Protein AF-A0A399ZX48-F1 (afdb_monomer_lite)

Secondary structure (DSSP, 8-state):
------TTSHHHHHHHHTTSS------------PPPPP------------PPP-------------SGGGTT-EEEETTEEEE--TTEEEEEEE---PPPTTSPPPPSSEEEEEETTEEEEEETTT--EEEEE--TT-S-TTHHHHHHHGGG--B-TTT----------S----SS---------------

Radius of gyration: 28.76 Å; chains: 1; bounding box: 89×73×58 Å

pLDDT: mean 70.66, std 22.42, range [30.12, 97.56]

Foldseek 3Di:
DDDDDDPPVVVVVVVVVVVPPPPDDDDDPDDDDDDDDPPCPDPDPPPDDDPPPPPPPPCPPPPPDFDLVCQQHWAAAQNFTAGHHNQKTQNDFAADDDDDPPDDDDADGWTWMDGVPKTWIAHRNQRETLEIDDDPPDPCRPVSSCVRCPVSHHYDPVRHPQDDPDDDDDDDDDDDDDPDPDRDDDDDDDD

Sequence (191 aa):
MKHLLDRRYFLKAIGLALLIVAIMTVPGAADTLIPPPPDTTPEVPDFAEIPPPDPEEMKVTFIETTGEATKGSKIVIADTWIQLPPDAYIAKDIMTVTCVIGNPCPETPLYVIARGESKIAVSSPSGIIYGEEVGLHDPDPFAFIKEALGEKAQYDTHYNQVRSADDSSVSPCASQFCASTKLYLPITRSE

Structure (mmCIF, N/CA/C/O backbone):
data_AF-A0A399ZX48-F1
#
_entry.id   AF-A0A399ZX48-F1
#
loop_
_atom_site.group_PDB
_atom_site.id
_atom_site.type_symbol
_atom_site.label_atom_id
_atom_site.label_alt_id
_atom_site.label_comp_id
_atom_site.label_asym_id
_atom_site.label_entity_id
_atom_site.label_seq_id
_atom_site.pdbx_PDB_ins_code
_atom_site.Cartn_x
_atom_site.Cartn_y
_atom_site.Cartn_z
_atom_site.occupancy
_atom_site.B_iso_or_equiv
_atom_site.auth_seq_id
_atom_site.auth_comp_id
_atom_site.auth_asym_id
_atom_site.auth_atom_id
_atom_site.pdbx_PDB_model_num
ATOM 1 N N . MET A 1 1 ? 60.998 -0.422 -21.049 1.00 45.94 1 MET A N 1
ATOM 2 C CA . MET A 1 1 ? 60.637 -1.845 -20.858 1.00 45.94 1 MET A CA 1
ATOM 3 C C . MET A 1 1 ? 59.394 -1.860 -19.967 1.00 45.94 1 MET A C 1
ATOM 5 O O . MET A 1 1 ? 59.541 -1.764 -18.766 1.00 45.94 1 MET A O 1
ATOM 9 N N . LYS A 1 2 ? 58.155 -1.654 -20.440 1.00 50.09 2 LYS A N 1
ATOM 10 C CA . LYS A 1 2 ? 57.370 -2.398 -21.449 1.00 50.09 2 LYS A CA 1
ATOM 11 C C . LYS A 1 2 ? 57.434 -3.909 -21.212 1.00 50.09 2 LYS A C 1
ATOM 13 O O . LYS A 1 2 ? 58.399 -4.501 -21.669 1.00 50.09 2 LYS A O 1
ATOM 18 N N . HIS A 1 3 ? 56.435 -4.454 -20.503 1.00 51.00 3 HIS A N 1
ATOM 19 C CA . HIS A 1 3 ? 55.814 -5.790 -20.668 1.00 51.00 3 HIS A CA 1
ATOM 20 C C . HIS A 1 3 ? 55.304 -6.408 -19.355 1.00 51.00 3 HIS A C 1
ATOM 22 O O . HIS A 1 3 ? 55.753 -7.473 -18.956 1.00 51.00 3 HIS A O 1
ATOM 28 N N . LEU A 1 4 ? 54.309 -5.791 -18.712 1.00 53.94 4 LEU A N 1
ATOM 29 C CA . LEU A 1 4 ? 53.463 -6.492 -17.731 1.00 53.94 4 LEU A CA 1
ATOM 30 C C . LEU A 1 4 ? 51.981 -6.122 -17.914 1.00 53.94 4 LEU A C 1
ATOM 32 O O . LEU A 1 4 ? 51.245 -5.945 -16.950 1.00 53.94 4 LEU A O 1
ATOM 36 N N . LEU A 1 5 ? 51.541 -6.008 -19.174 1.00 50.81 5 LEU A N 1
ATOM 37 C CA . LEU A 1 5 ? 50.119 -5.976 -19.509 1.00 50.81 5 LEU A CA 1
ATOM 38 C C . LEU A 1 5 ? 49.597 -7.421 -19.601 1.00 50.81 5 LEU A C 1
ATOM 40 O O . LEU A 1 5 ? 49.803 -8.133 -20.578 1.00 50.81 5 LEU A O 1
ATOM 44 N N . ASP A 1 6 ? 48.954 -7.827 -18.516 1.00 53.41 6 ASP A N 1
ATOM 45 C CA . ASP A 1 6 ? 47.558 -8.253 -18.548 1.00 53.41 6 ASP A CA 1
ATOM 46 C C . ASP A 1 6 ? 47.181 -9.583 -19.222 1.00 53.41 6 ASP A C 1
ATOM 48 O O . ASP A 1 6 ? 46.398 -9.687 -20.166 1.00 53.41 6 ASP A O 1
ATOM 52 N N . ARG A 1 7 ? 47.666 -10.663 -18.610 1.00 50.19 7 ARG A N 1
ATOM 53 C CA . ARG A 1 7 ? 47.254 -12.046 -18.889 1.00 50.19 7 ARG A CA 1
ATOM 54 C C . ARG A 1 7 ? 45.791 -12.344 -18.496 1.00 50.19 7 ARG A C 1
ATOM 56 O O . ARG A 1 7 ? 45.299 -13.428 -18.795 1.00 50.19 7 ARG A O 1
ATOM 63 N N . ARG A 1 8 ? 45.087 -11.413 -17.832 1.00 53.50 8 ARG A N 1
ATOM 64 C CA . ARG A 1 8 ? 43.691 -11.594 -17.387 1.00 53.50 8 ARG A CA 1
ATOM 65 C C . ARG A 1 8 ? 42.652 -11.190 -18.438 1.00 53.50 8 ARG A C 1
ATOM 67 O O . ARG A 1 8 ? 41.530 -11.685 -18.369 1.00 53.50 8 ARG A O 1
ATOM 74 N N . TYR A 1 9 ? 43.017 -10.393 -19.445 1.00 52.09 9 TYR A N 1
ATOM 75 C CA . TYR A 1 9 ? 42.093 -10.050 -20.539 1.00 52.09 9 TYR A CA 1
ATOM 76 C C . TYR A 1 9 ? 41.957 -11.149 -21.598 1.00 52.09 9 TYR A C 1
ATOM 78 O O . TYR A 1 9 ? 40.935 -11.216 -22.277 1.00 52.09 9 TYR A O 1
ATOM 86 N N . PHE A 1 10 ? 42.929 -12.058 -21.712 1.00 51.19 10 PHE A N 1
ATOM 87 C CA . PHE A 1 10 ? 42.920 -13.059 -22.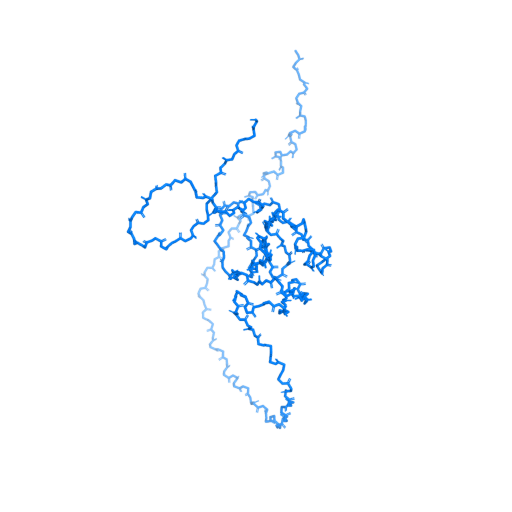783 1.00 51.19 10 PHE A CA 1
ATOM 88 C C . PHE A 1 10 ? 41.871 -14.169 -22.582 1.00 51.19 10 PHE A C 1
ATOM 90 O O . PHE A 1 10 ? 41.348 -14.700 -23.557 1.00 51.19 10 PHE A O 1
ATOM 97 N N . LEU A 1 11 ? 41.492 -14.486 -21.336 1.00 51.78 11 LEU A N 1
ATOM 98 C CA . LEU A 1 11 ? 40.466 -15.506 -21.069 1.00 51.78 11 LEU A CA 1
ATOM 99 C C . LEU A 1 11 ? 39.025 -15.006 -21.261 1.00 51.78 11 LEU A C 1
ATOM 101 O O . LEU A 1 11 ? 38.148 -15.815 -21.552 1.00 51.78 11 LEU A O 1
ATOM 105 N N . LYS A 1 12 ? 38.762 -13.695 -21.166 1.00 47.12 12 LYS A N 1
ATOM 106 C CA . LYS A 1 12 ? 37.411 -13.153 -21.412 1.00 47.12 12 LYS A CA 1
ATOM 107 C C . LYS A 1 12 ? 37.058 -13.069 -22.902 1.00 47.12 12 LYS A C 1
ATOM 109 O O . LYS A 1 12 ? 35.884 -13.148 -23.241 1.00 47.12 12 LYS A O 1
ATOM 114 N N . ALA A 1 13 ? 38.050 -12.977 -23.789 1.00 50.81 13 ALA A N 1
ATOM 115 C CA . ALA A 1 13 ? 37.814 -12.919 -25.233 1.00 50.81 13 ALA A CA 1
ATOM 116 C C . ALA A 1 13 ? 37.402 -14.277 -25.841 1.00 50.81 13 ALA A C 1
ATOM 118 O O . ALA A 1 13 ? 36.668 -14.310 -26.824 1.00 50.81 13 ALA A O 1
ATOM 119 N N . ILE A 1 14 ? 37.817 -15.401 -25.244 1.00 51.97 14 ILE A N 1
ATOM 120 C CA . ILE A 1 14 ? 37.520 -16.746 -25.775 1.00 51.97 14 ILE A CA 1
ATOM 121 C C . ILE A 1 14 ? 36.104 -17.209 -25.385 1.00 51.97 14 ILE A C 1
ATOM 123 O O . ILE A 1 14 ? 35.452 -17.904 -26.159 1.00 51.97 14 ILE A O 1
ATOM 127 N N . GLY A 1 15 ? 35.580 -16.761 -24.237 1.00 46.34 15 GLY A N 1
ATOM 128 C CA . GLY A 1 15 ? 34.212 -17.086 -23.809 1.00 46.34 15 GLY A CA 1
ATOM 129 C C . GLY A 1 15 ? 33.112 -16.437 -24.660 1.00 46.34 15 GLY A C 1
ATOM 130 O O . GLY A 1 15 ? 32.017 -16.981 -24.750 1.00 46.34 15 GLY A O 1
ATOM 131 N N . LEU A 1 16 ? 33.401 -15.309 -25.323 1.00 47.81 16 LEU A N 1
ATOM 132 C CA . LEU A 1 16 ? 32.421 -14.591 -26.149 1.00 47.81 16 LEU A CA 1
ATOM 133 C C . LEU A 1 16 ? 32.297 -15.163 -27.575 1.00 47.81 16 LEU A C 1
AT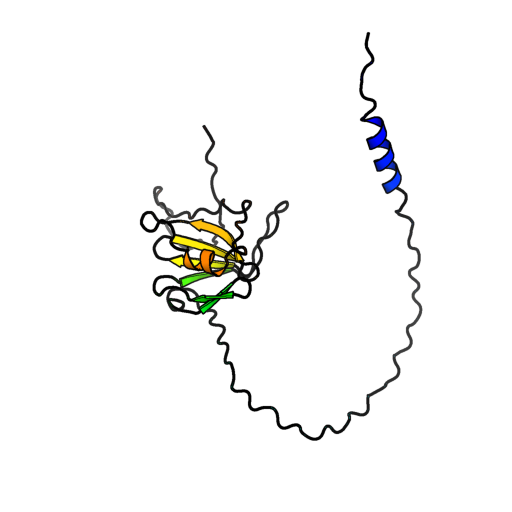OM 135 O O . LEU A 1 16 ? 31.267 -14.993 -28.220 1.00 47.81 16 LEU A O 1
ATOM 139 N N . ALA A 1 17 ? 33.318 -15.869 -28.072 1.00 49.69 17 ALA A N 1
ATOM 140 C CA . ALA A 1 17 ? 33.324 -16.401 -29.437 1.00 49.69 17 ALA A CA 1
ATOM 141 C C . ALA A 1 17 ? 32.498 -17.695 -29.604 1.00 49.69 17 ALA A C 1
ATOM 143 O O . ALA A 1 17 ? 32.107 -18.026 -30.721 1.00 49.69 17 ALA A O 1
ATOM 144 N N . LEU A 1 18 ? 32.189 -18.413 -28.517 1.00 49.06 18 LEU A N 1
ATOM 145 C CA . LEU A 1 18 ? 31.417 -19.665 -28.571 1.00 49.06 18 LEU A CA 1
ATOM 146 C C . LEU A 1 18 ? 29.892 -19.482 -28.490 1.00 49.06 18 LEU A C 1
ATOM 148 O O . LEU A 1 18 ? 29.166 -20.437 -28.748 1.00 49.06 18 LEU A O 1
ATOM 152 N N . LEU A 1 19 ? 29.383 -18.276 -28.213 1.00 45.38 19 LEU A N 1
ATOM 153 C CA . LEU A 1 19 ? 27.933 -18.023 -28.199 1.00 45.38 19 LEU A CA 1
ATOM 154 C C . LEU A 1 19 ? 27.353 -17.698 -29.594 1.00 45.38 19 LEU A C 1
ATOM 156 O O . LEU A 1 19 ? 26.143 -17.581 -29.744 1.00 45.38 19 LEU A O 1
ATOM 160 N N . ILE A 1 20 ? 28.193 -17.549 -30.626 1.00 49.03 20 ILE A N 1
ATOM 161 C CA . ILE A 1 20 ? 27.757 -17.087 -31.960 1.00 49.03 20 ILE A CA 1
ATOM 162 C C . ILE A 1 20 ? 27.362 -18.256 -32.896 1.00 49.03 20 ILE A C 1
ATOM 164 O O . ILE A 1 20 ? 26.723 -18.037 -33.919 1.00 49.03 20 ILE A O 1
ATOM 168 N N . VAL A 1 21 ? 27.646 -19.519 -32.546 1.00 48.69 21 VAL A N 1
ATOM 169 C CA . VAL A 1 21 ? 27.479 -20.677 -33.464 1.00 48.69 21 VAL A CA 1
ATOM 170 C C . VAL A 1 21 ? 26.217 -21.522 -33.188 1.00 48.69 21 VAL A C 1
ATOM 172 O O . VAL A 1 21 ? 26.058 -22.606 -33.737 1.00 48.69 21 VAL A O 1
ATOM 175 N N . ALA A 1 22 ? 25.268 -21.034 -32.384 1.00 48.09 22 ALA A N 1
ATOM 176 C CA . ALA A 1 22 ? 24.005 -21.741 -32.114 1.00 48.09 22 ALA A CA 1
ATOM 177 C C . ALA A 1 22 ? 22.775 -21.124 -32.815 1.00 48.09 22 ALA A C 1
ATOM 179 O O . ALA A 1 22 ? 21.645 -21.401 -32.429 1.00 48.09 22 ALA A O 1
ATOM 180 N N . ILE A 1 23 ? 22.972 -20.317 -33.865 1.00 52.22 23 ILE A N 1
ATOM 181 C CA . ILE A 1 23 ? 21.897 -19.893 -34.781 1.00 52.22 23 ILE A CA 1
ATOM 182 C C . ILE A 1 23 ? 21.889 -20.854 -35.979 1.00 52.22 23 ILE A C 1
ATOM 184 O O . ILE A 1 23 ? 22.168 -20.480 -37.115 1.00 52.22 23 ILE A O 1
ATOM 188 N N . MET A 1 24 ? 21.635 -22.136 -35.715 1.00 46.81 24 MET A N 1
ATOM 189 C CA . MET A 1 24 ? 21.363 -23.120 -36.763 1.00 46.81 24 MET A CA 1
ATOM 190 C C . MET A 1 24 ? 19.850 -23.217 -36.953 1.00 46.81 24 MET A C 1
ATOM 192 O O . MET A 1 24 ? 19.148 -23.868 -36.188 1.00 46.81 24 MET A O 1
ATOM 196 N N . THR A 1 25 ? 19.375 -22.504 -37.974 1.00 56.19 25 THR A N 1
ATOM 197 C CA . THR A 1 25 ? 18.429 -23.007 -38.983 1.00 56.19 25 THR A CA 1
ATOM 198 C C . THR A 1 25 ? 17.404 -24.043 -38.513 1.00 56.19 25 THR A C 1
ATOM 200 O O . THR A 1 25 ? 17.697 -25.238 -38.484 1.00 56.19 25 THR A O 1
ATOM 203 N N . VAL A 1 26 ? 16.163 -23.601 -38.290 1.00 53.00 26 VAL A N 1
ATOM 204 C CA . VAL A 1 26 ? 14.993 -24.490 -38.326 1.00 53.00 26 VAL A CA 1
ATOM 205 C C . VAL A 1 26 ? 14.343 -24.356 -39.708 1.00 53.00 26 VAL A C 1
ATOM 207 O O . VAL A 1 26 ? 13.765 -23.309 -40.002 1.00 53.00 26 VAL A O 1
ATOM 210 N N . PRO A 1 27 ? 14.466 -25.363 -40.589 1.00 53.25 27 PRO A N 1
ATOM 211 C CA . PRO A 1 27 ? 13.704 -25.434 -41.822 1.00 53.25 27 PRO A CA 1
ATOM 212 C C . PRO A 1 27 ? 12.352 -26.103 -41.558 1.00 53.25 27 PRO A C 1
ATOM 214 O O . PRO A 1 27 ? 12.250 -27.018 -40.744 1.00 53.25 27 PRO A O 1
ATOM 217 N N . GLY A 1 28 ? 11.344 -25.716 -42.336 1.00 49.94 28 GLY A N 1
ATOM 218 C CA . GLY A 1 28 ? 10.208 -26.595 -42.608 1.00 49.94 28 GLY A CA 1
ATOM 219 C C . GLY A 1 28 ? 8.856 -26.042 -42.193 1.00 49.94 28 GLY A C 1
ATOM 220 O O . GLY A 1 28 ? 8.251 -26.513 -41.238 1.00 49.94 28 GLY A O 1
ATOM 221 N N . ALA A 1 29 ? 8.336 -25.117 -42.998 1.00 53.41 29 ALA A N 1
ATOM 222 C CA . ALA A 1 29 ? 6.903 -25.071 -43.237 1.00 53.41 29 ALA A CA 1
ATOM 223 C C . ALA A 1 29 ? 6.537 -26.326 -44.048 1.00 53.41 29 ALA A C 1
ATOM 225 O O . ALA A 1 29 ? 6.793 -26.392 -45.250 1.00 53.41 29 ALA A O 1
ATOM 226 N N . ALA A 1 30 ? 6.012 -27.342 -43.369 1.00 56.09 30 ALA A N 1
ATOM 227 C CA . ALA A 1 30 ? 5.290 -28.434 -44.001 1.00 56.09 30 ALA A CA 1
ATOM 228 C C . ALA A 1 30 ? 3.802 -28.225 -43.712 1.00 56.09 30 ALA A C 1
ATOM 230 O O . ALA A 1 30 ? 3.301 -28.589 -42.650 1.00 56.09 30 ALA A O 1
ATOM 231 N N . ASP A 1 31 ? 3.110 -27.609 -44.668 1.00 55.09 31 ASP A N 1
ATOM 232 C CA . ASP A 1 31 ? 1.664 -27.740 -44.794 1.00 55.09 31 ASP A CA 1
ATOM 233 C C . ASP A 1 31 ? 1.357 -29.202 -45.114 1.00 55.09 31 ASP A C 1
ATOM 235 O O . ASP A 1 31 ? 1.620 -29.678 -46.222 1.00 55.09 31 ASP A O 1
ATOM 239 N N . THR A 1 32 ? 0.828 -29.954 -44.149 1.00 56.38 32 THR A N 1
ATOM 240 C CA . THR A 1 32 ? 0.197 -31.248 -44.436 1.00 56.38 32 THR A CA 1
ATOM 241 C C . THR A 1 32 ? -0.894 -31.574 -43.412 1.00 56.38 32 THR A C 1
ATOM 243 O O . THR A 1 32 ? -0.646 -32.148 -42.359 1.00 56.38 32 THR A O 1
ATOM 246 N N . LEU A 1 33 ? -2.114 -31.162 -43.767 1.00 55.44 33 LEU A N 1
ATOM 247 C CA . LEU A 1 33 ? -3.410 -31.818 -43.542 1.00 55.44 33 LEU A CA 1
ATOM 248 C C . LEU A 1 33 ? -3.593 -32.576 -42.213 1.00 55.44 33 LEU A C 1
ATOM 250 O O . LEU A 1 33 ? -3.477 -33.800 -42.153 1.00 55.44 33 LEU A O 1
ATOM 254 N N . ILE A 1 34 ? -3.994 -31.842 -41.172 1.00 65.62 34 ILE A N 1
ATOM 255 C CA . ILE A 1 34 ? -4.561 -32.423 -39.949 1.00 65.62 34 ILE A CA 1
ATOM 256 C C . ILE A 1 34 ? -5.947 -33.003 -40.306 1.00 65.62 34 ILE A C 1
ATOM 258 O O . ILE A 1 34 ? -6.798 -32.250 -40.788 1.00 65.62 34 ILE A O 1
ATOM 262 N N . PRO A 1 35 ? -6.204 -34.312 -40.115 1.00 74.56 35 PRO A N 1
ATOM 263 C CA . PRO A 1 35 ? -7.544 -34.866 -40.276 1.00 74.56 35 PRO A CA 1
ATOM 264 C C . PRO A 1 35 ? -8.494 -34.243 -39.239 1.00 74.56 35 PRO A C 1
ATOM 266 O O . PRO A 1 35 ? -8.061 -33.966 -38.117 1.00 74.56 35 PRO A O 1
ATOM 269 N N . PRO A 1 36 ? -9.778 -34.018 -39.572 1.00 77.00 36 PRO A N 1
ATOM 270 C CA . PRO A 1 36 ? -10.739 -33.528 -38.593 1.00 77.00 36 PRO A CA 1
ATOM 271 C C . PRO A 1 36 ? -10.795 -34.504 -37.407 1.00 77.00 36 PRO A C 1
ATOM 273 O O . PRO A 1 36 ? -10.761 -35.722 -37.624 1.00 77.00 36 PRO A O 1
ATOM 276 N N . PRO A 1 37 ? -10.839 -34.002 -36.161 1.00 77.94 37 PRO A N 1
ATOM 277 C CA . PRO A 1 37 ? -10.922 -34.867 -34.997 1.00 77.94 37 PRO A CA 1
ATOM 278 C C . PRO A 1 37 ? -12.187 -35.737 -35.092 1.00 77.94 37 PRO A C 1
ATOM 280 O O . PRO A 1 37 ? -13.219 -35.256 -35.568 1.00 77.94 37 PRO A O 1
ATOM 283 N N . PRO A 1 38 ? -12.127 -37.012 -34.670 1.00 75.00 38 PRO A N 1
ATOM 284 C CA . PRO A 1 38 ? -13.320 -37.835 -34.563 1.00 75.00 38 PRO A CA 1
ATOM 285 C C . PRO A 1 38 ? -14.307 -37.163 -33.607 1.00 75.00 38 PRO A C 1
ATOM 287 O O . PRO A 1 38 ? -13.919 -36.677 -32.543 1.00 75.00 38 PRO A O 1
ATOM 290 N N . ASP A 1 39 ? -15.578 -37.137 -34.002 1.00 67.81 39 ASP A N 1
ATOM 291 C CA . ASP A 1 39 ? -16.687 -36.657 -33.183 1.00 67.81 39 ASP A CA 1
ATOM 292 C C . ASP A 1 39 ? -16.945 -37.653 -32.043 1.00 67.81 39 ASP A C 1
ATOM 294 O O . ASP A 1 39 ? -17.842 -38.493 -32.074 1.00 67.81 39 ASP A O 1
ATOM 298 N N . THR A 1 40 ? -16.071 -37.618 -31.044 1.00 61.91 40 THR A N 1
ATOM 299 C CA . THR A 1 40 ? -16.325 -38.174 -29.720 1.00 61.91 40 THR A CA 1
ATOM 300 C C . THR A 1 40 ? -17.110 -37.136 -28.943 1.00 61.91 40 THR A C 1
ATOM 302 O O . THR A 1 40 ? -16.554 -36.442 -28.097 1.00 61.91 40 THR A O 1
ATOM 305 N N . THR A 1 41 ? -18.403 -37.020 -29.243 1.00 69.56 41 THR A N 1
ATOM 306 C CA . THR A 1 41 ? -19.364 -36.483 -28.282 1.00 69.56 41 THR A CA 1
ATOM 307 C C . THR A 1 41 ? -19.332 -37.427 -27.072 1.00 69.56 41 THR A C 1
ATOM 309 O O . THR A 1 41 ? -19.738 -38.584 -27.208 1.00 69.56 41 THR A O 1
ATOM 312 N N . PRO A 1 42 ? -18.781 -37.018 -25.914 1.00 68.12 42 PRO A N 1
ATOM 313 C CA . PRO A 1 42 ? -18.769 -37.861 -24.731 1.00 68.12 42 PRO A CA 1
ATOM 314 C C . PRO A 1 42 ? -20.217 -38.057 -24.298 1.00 68.12 42 PRO A C 1
ATOM 316 O O . PRO A 1 42 ? -20.950 -37.084 -24.119 1.00 68.12 42 PRO A O 1
ATOM 319 N N . GLU A 1 43 ? -20.632 -39.310 -24.159 1.00 65.94 43 GLU A N 1
ATOM 320 C CA . GLU A 1 43 ? -21.903 -39.665 -23.542 1.00 65.94 43 GLU A CA 1
ATOM 321 C C . GLU A 1 43 ? -21.903 -39.059 -22.130 1.00 65.94 43 GLU A C 1
ATOM 323 O O . GLU A 1 43 ? -21.099 -39.447 -21.282 1.00 65.94 43 GLU A O 1
ATOM 328 N N . VAL A 1 44 ? -22.710 -38.013 -21.925 1.00 71.69 44 VAL A N 1
ATOM 329 C CA . VAL A 1 44 ? -22.782 -37.268 -20.664 1.00 71.69 44 VAL A CA 1
ATOM 330 C C . VAL A 1 44 ? -23.315 -38.232 -19.603 1.00 71.69 44 VAL A C 1
ATOM 332 O O . VAL A 1 44 ? -24.457 -38.676 -19.735 1.00 71.69 44 VAL A O 1
ATOM 335 N N . PRO A 1 45 ? -22.529 -38.590 -18.570 1.00 69.56 45 PRO A N 1
ATOM 336 C CA . PRO A 1 45 ? -23.043 -39.373 -17.461 1.00 69.56 45 PRO A CA 1
ATOM 337 C C . PRO A 1 45 ? -24.195 -38.597 -16.826 1.00 69.56 45 PRO A C 1
ATOM 339 O O . PRO A 1 45 ? -24.048 -37.411 -16.529 1.00 69.56 45 PRO A O 1
ATOM 342 N N . ASP A 1 46 ? -25.332 -39.261 -16.637 1.00 67.38 46 ASP A N 1
ATOM 343 C CA . ASP A 1 46 ? -26.471 -38.726 -15.895 1.00 67.38 46 ASP A CA 1
ATOM 344 C C . ASP A 1 46 ? -26.060 -38.598 -14.420 1.00 67.38 46 ASP A C 1
ATOM 346 O O . ASP A 1 46 ? -26.136 -39.541 -13.626 1.00 67.38 46 ASP A O 1
ATOM 350 N N . PHE A 1 47 ? -25.468 -37.448 -14.090 1.00 62.06 47 PHE A N 1
ATOM 351 C CA . PHE A 1 47 ? -25.099 -37.094 -12.732 1.00 62.06 47 PHE A CA 1
ATOM 352 C C . PHE A 1 47 ? -26.385 -36.849 -11.959 1.00 62.06 47 PHE A C 1
ATOM 354 O O . PHE A 1 47 ? -26.995 -35.786 -12.061 1.00 62.06 47 PHE A O 1
ATOM 361 N N . ALA A 1 48 ? -26.758 -37.842 -11.153 1.00 65.06 48 ALA A N 1
ATOM 362 C CA . ALA A 1 48 ? -27.703 -37.654 -10.071 1.00 65.06 48 ALA A CA 1
ATOM 363 C C . ALA A 1 48 ? -27.347 -36.371 -9.305 1.00 65.06 48 ALA A C 1
ATOM 365 O O . ALA A 1 48 ? -26.209 -36.165 -8.875 1.00 65.06 48 ALA A O 1
ATOM 366 N N . GLU A 1 49 ? -28.358 -35.519 -9.205 1.00 61.12 49 GLU A N 1
ATOM 367 C CA . GLU A 1 49 ? -28.364 -34.178 -8.643 1.00 61.12 49 GLU A CA 1
ATOM 368 C C . GLU A 1 49 ? -27.714 -34.173 -7.253 1.00 61.12 49 GLU A C 1
ATOM 370 O O . GLU A 1 49 ? -28.298 -34.616 -6.262 1.00 61.12 49 GLU A O 1
ATOM 375 N N . ILE A 1 50 ? -26.472 -33.693 -7.174 1.00 69.81 50 ILE A N 1
ATOM 376 C CA . ILE A 1 50 ? -25.880 -33.312 -5.894 1.00 69.81 50 ILE A CA 1
ATOM 377 C C . ILE A 1 50 ? -26.575 -31.999 -5.519 1.00 69.81 50 ILE A C 1
ATOM 379 O O . ILE A 1 50 ? -26.380 -31.018 -6.243 1.00 69.81 50 ILE A O 1
ATOM 383 N N . PRO A 1 51 ? -27.388 -31.940 -4.444 1.00 71.69 51 PRO A N 1
ATOM 384 C CA . PRO A 1 51 ? -27.941 -30.672 -3.998 1.00 71.69 51 PRO A CA 1
ATOM 385 C C . PRO A 1 51 ? -26.754 -29.759 -3.674 1.00 71.69 51 PRO A C 1
ATOM 387 O O . PRO A 1 51 ? -25.887 -30.156 -2.885 1.00 71.69 51 PRO A O 1
ATOM 390 N N . PRO A 1 52 ? -26.647 -28.591 -4.329 1.00 72.94 52 PRO A N 1
ATOM 391 C CA . PRO A 1 52 ? -25.512 -27.717 -4.121 1.00 72.94 52 PRO A CA 1
ATOM 392 C C . PRO A 1 52 ? -25.453 -27.349 -2.634 1.00 72.94 52 PRO A C 1
ATOM 394 O O . PRO A 1 52 ? -26.502 -27.108 -2.029 1.00 72.94 52 PRO A O 1
ATOM 397 N N . PRO A 1 53 ? -24.255 -27.352 -2.022 1.00 65.06 53 PRO A N 1
ATOM 398 C CA . PRO A 1 53 ? -24.099 -26.874 -0.656 1.00 65.06 53 PRO A CA 1
ATOM 399 C C . PRO A 1 53 ? -24.692 -25.468 -0.583 1.00 65.06 53 PRO A C 1
ATOM 401 O O . PRO A 1 53 ? -24.353 -24.649 -1.433 1.00 65.06 53 PRO A O 1
ATOM 404 N N . ASP A 1 54 ? -25.583 -25.221 0.382 1.00 63.53 54 ASP A N 1
ATOM 405 C CA . ASP A 1 54 ? -26.150 -23.896 0.635 1.00 63.53 54 ASP A CA 1
ATOM 406 C C . ASP A 1 54 ? -24.970 -22.981 0.980 1.00 63.53 54 ASP A C 1
ATOM 408 O O . ASP A 1 54 ? -24.355 -23.150 2.043 1.00 63.53 54 ASP A O 1
ATOM 412 N N . PRO A 1 55 ? -24.526 -22.122 0.047 1.00 58.28 55 PRO A N 1
ATOM 413 C CA . PRO A 1 55 ? -23.400 -21.275 0.322 1.00 58.28 55 PRO A CA 1
ATOM 414 C C . PRO A 1 55 ? -23.957 -20.235 1.277 1.00 58.28 55 PRO A C 1
ATOM 416 O O . PRO A 1 55 ? -24.703 -19.347 0.864 1.00 58.28 55 PRO A O 1
ATOM 419 N N . GLU A 1 56 ? -23.598 -20.323 2.557 1.00 56.47 56 GLU A N 1
ATOM 420 C CA . GLU A 1 56 ? -23.488 -19.111 3.355 1.00 56.47 56 GLU A CA 1
ATOM 421 C C . GLU A 1 56 ? -22.578 -18.187 2.547 1.00 56.47 56 GLU A C 1
ATOM 423 O O . GLU A 1 56 ? -21.358 -18.353 2.509 1.00 56.47 56 GLU A O 1
ATOM 428 N N . GLU A 1 57 ? -23.225 -17.321 1.765 1.00 47.28 57 GLU A N 1
ATOM 429 C CA . GLU A 1 57 ? -22.640 -16.395 0.820 1.00 47.28 57 GLU A CA 1
ATOM 430 C C . GLU A 1 57 ? -21.609 -15.609 1.620 1.00 47.28 57 GLU A C 1
ATOM 432 O O . GLU A 1 57 ? -21.943 -14.674 2.354 1.00 47.28 57 GLU A O 1
ATOM 437 N N . MET A 1 58 ? -20.333 -15.985 1.512 1.00 45.25 58 MET A N 1
ATOM 438 C CA . MET A 1 58 ? -19.264 -15.094 1.914 1.00 45.25 58 MET A CA 1
ATOM 439 C C . MET A 1 58 ? -19.289 -13.991 0.870 1.00 45.25 58 MET A C 1
ATOM 441 O O . MET A 1 58 ? 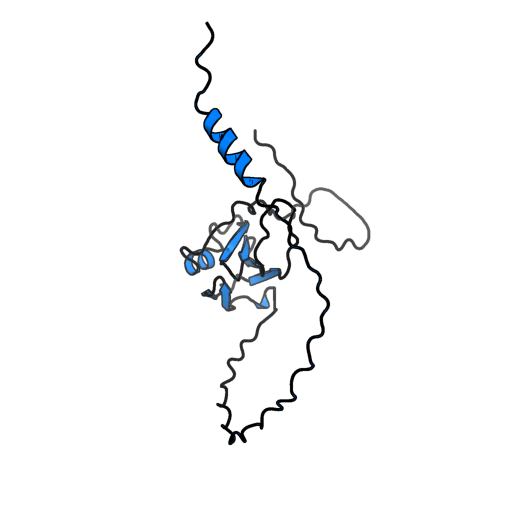-18.608 -14.039 -0.152 1.00 45.25 58 MET A O 1
ATOM 445 N N . LYS A 1 59 ? -20.182 -13.029 1.093 1.00 34.16 59 LYS A N 1
ATOM 446 C CA . LYS A 1 59 ? -20.373 -11.867 0.253 1.00 34.16 59 LYS A CA 1
ATOM 447 C C . LYS A 1 59 ? -19.164 -10.979 0.484 1.00 34.16 59 LYS A C 1
ATOM 449 O O . LYS A 1 59 ? -19.198 -10.024 1.261 1.00 34.16 59 LYS A O 1
ATOM 454 N N . VAL A 1 60 ? -18.056 -11.352 -0.152 1.00 41.84 60 VAL A N 1
ATOM 455 C CA . VAL A 1 60 ? -16.863 -10.526 -0.261 1.00 41.84 60 VAL A CA 1
ATOM 456 C C . VAL A 1 60 ? -17.287 -9.357 -1.129 1.00 41.84 60 VAL A C 1
ATOM 458 O O . VAL A 1 60 ? -17.276 -9.403 -2.356 1.00 41.84 60 VAL A O 1
ATOM 461 N N . THR A 1 61 ? -17.809 -8.332 -0.467 1.00 39.38 61 THR A N 1
ATOM 462 C CA . THR A 1 61 ? -18.177 -7.091 -1.124 1.00 39.38 61 THR A CA 1
ATOM 463 C C . THR A 1 61 ? -16.848 -6.438 -1.462 1.00 39.38 61 THR A C 1
ATOM 465 O O . THR A 1 61 ? -16.190 -5.882 -0.585 1.00 39.38 61 THR A O 1
ATOM 468 N N . PHE A 1 62 ? -16.406 -6.590 -2.710 1.00 46.22 62 PHE A N 1
ATOM 469 C CA . PHE A 1 62 ? -15.294 -5.823 -3.251 1.00 46.22 62 PHE A CA 1
ATOM 470 C C . PHE A 1 62 ? -15.782 -4.386 -3.356 1.00 46.22 62 PHE A C 1
ATOM 472 O O . PHE A 1 62 ? -16.411 -3.967 -4.323 1.00 46.22 62 PHE A O 1
ATOM 479 N N . ILE A 1 63 ? -15.604 -3.665 -2.260 1.00 51.75 63 ILE A N 1
ATOM 480 C CA . ILE A 1 63 ? -15.886 -2.250 -2.177 1.00 51.75 63 ILE A CA 1
ATOM 481 C C . ILE A 1 63 ? -14.793 -1.583 -3.028 1.00 51.75 63 ILE A C 1
ATOM 483 O O . ILE A 1 63 ? -13.736 -1.245 -2.511 1.00 51.75 63 ILE A O 1
ATOM 487 N N . GLU A 1 64 ? -15.046 -1.363 -4.327 1.00 63.09 64 GLU A N 1
ATOM 488 C CA . GLU A 1 64 ? -14.292 -0.423 -5.195 1.00 63.09 64 GLU A CA 1
ATOM 489 C C . GLU A 1 64 ? -14.494 1.037 -4.739 1.00 63.09 64 GLU A C 1
ATOM 491 O O . GLU A 1 64 ? -14.523 1.989 -5.515 1.00 63.09 64 GLU A O 1
ATOM 496 N N . THR A 1 65 ? -14.749 1.248 -3.454 1.00 74.75 65 THR A N 1
ATOM 497 C CA . THR A 1 65 ? -14.956 2.584 -2.926 1.00 74.75 65 THR A CA 1
ATOM 498 C C . THR A 1 65 ? -13.590 3.080 -2.515 1.00 74.75 65 THR A C 1
ATOM 500 O O . THR A 1 65 ? -12.936 2.473 -1.684 1.00 74.75 65 THR A O 1
ATOM 503 N N . THR A 1 66 ? -13.136 4.163 -3.127 1.00 89.38 66 THR A N 1
ATOM 504 C CA . THR A 1 66 ? -12.028 4.974 -2.624 1.00 89.38 66 THR A CA 1
ATOM 505 C C . THR A 1 66 ? -12.586 6.115 -1.769 1.00 89.38 66 THR A C 1
ATOM 507 O O . THR A 1 66 ? -13.787 6.386 -1.760 1.00 89.38 66 THR A O 1
ATOM 510 N N . GLY A 1 67 ? -11.715 6.849 -1.090 1.00 91.94 67 GLY A N 1
ATOM 511 C CA . GLY A 1 67 ? -12.078 7.997 -0.269 1.00 91.94 67 GLY A CA 1
ATOM 512 C C . GLY A 1 67 ? -12.535 7.607 1.133 1.00 91.94 67 GLY A C 1
ATOM 513 O O . GLY A 1 67 ? -12.341 6.479 1.589 1.00 91.94 67 GLY A O 1
ATOM 514 N N . GLU A 1 68 ? -13.145 8.563 1.834 1.00 93.38 68 GLU A N 1
ATOM 515 C CA . GLU A 1 68 ? -13.425 8.451 3.272 1.00 93.38 68 GLU A CA 1
ATOM 516 C C . GLU A 1 68 ? -14.342 7.288 3.663 1.00 93.38 68 GLU A C 1
ATOM 518 O O . GLU A 1 68 ? -14.296 6.836 4.803 1.00 93.38 68 GLU A O 1
ATOM 523 N N . ALA A 1 69 ? -15.141 6.766 2.732 1.00 93.62 69 ALA A N 1
ATOM 524 C CA . ALA A 1 69 ? -15.990 5.60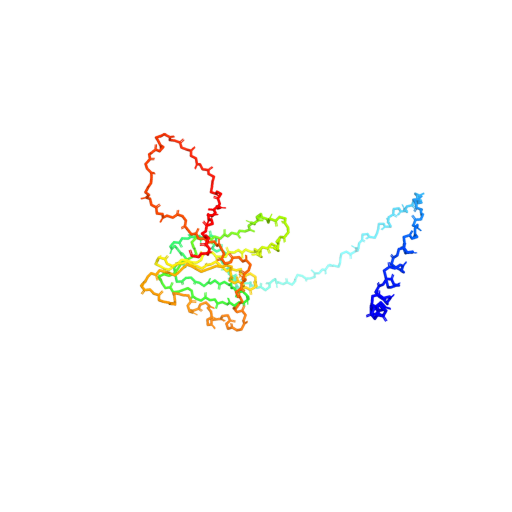1 2.972 1.00 93.62 69 ALA A CA 1
ATOM 525 C C . ALA A 1 69 ? -15.193 4.324 3.311 1.00 93.62 69 ALA A C 1
ATOM 527 O O . ALA A 1 69 ? -15.762 3.372 3.837 1.00 93.62 69 ALA A O 1
ATOM 528 N N . THR A 1 70 ? -13.883 4.305 3.042 1.00 94.81 70 THR A N 1
ATOM 529 C CA . THR A 1 70 ? -12.982 3.198 3.411 1.00 94.81 70 THR A CA 1
ATOM 530 C C . THR A 1 70 ? -12.357 3.337 4.796 1.00 94.81 70 THR A C 1
ATOM 532 O O . THR A 1 70 ? -11.616 2.445 5.216 1.00 94.81 70 THR A O 1
ATOM 535 N N . LYS A 1 71 ? -12.640 4.415 5.536 1.00 96.06 71 LYS A N 1
ATOM 536 C CA . LYS A 1 71 ? -12.168 4.568 6.919 1.00 96.06 71 LYS A CA 1
ATOM 537 C C . LYS A 1 71 ? -12.619 3.388 7.773 1.00 96.06 71 LYS A C 1
ATOM 539 O O . LYS A 1 71 ? -13.788 3.010 7.743 1.00 96.06 71 LYS A O 1
ATOM 544 N N . GLY A 1 72 ? -11.700 2.790 8.531 1.00 95.25 72 GLY A N 1
ATOM 545 C CA . GLY A 1 72 ? -12.036 1.629 9.360 1.00 95.25 72 GLY A CA 1
ATOM 546 C C . GLY A 1 72 ? -12.371 0.352 8.576 1.00 95.25 72 GLY A C 1
ATOM 547 O O . GLY A 1 72 ? -12.901 -0.591 9.163 1.00 95.25 72 GLY A O 1
ATOM 548 N N . SER A 1 73 ? -12.097 0.284 7.271 1.00 95.38 73 SER A N 1
ATOM 549 C CA . SER A 1 73 ? -12.310 -0.933 6.476 1.00 95.38 73 SER A CA 1
ATOM 550 C C . SER A 1 73 ? -11.138 -1.916 6.593 1.00 95.38 73 SER A C 1
ATOM 552 O O . SER A 1 73 ? -10.044 -1.558 7.034 1.00 95.38 73 SER A O 1
ATOM 554 N N . LYS A 1 74 ? -11.368 -3.175 6.207 1.00 95.75 74 LYS A N 1
ATOM 555 C CA . LYS A 1 74 ? -10.313 -4.185 6.067 1.00 95.75 74 LYS A CA 1
ATOM 556 C C . LYS A 1 74 ? -9.879 -4.272 4.613 1.00 95.75 74 LYS A C 1
ATOM 558 O O . LYS A 1 74 ? -10.726 -4.426 3.737 1.00 95.75 74 LYS A O 1
ATOM 563 N N . ILE A 1 75 ? -8.575 -4.226 4.385 1.00 94.69 75 ILE A N 1
ATOM 564 C CA . ILE A 1 75 ? -7.957 -4.313 3.059 1.00 94.69 75 ILE A CA 1
ATOM 565 C C . ILE A 1 75 ? -6.993 -5.500 3.010 1.00 94.69 75 ILE A C 1
ATOM 567 O O . ILE A 1 75 ? -6.553 -5.975 4.058 1.00 94.69 75 ILE A O 1
ATOM 571 N N . VAL A 1 76 ? -6.661 -5.977 1.810 1.00 95.31 76 VAL A N 1
ATOM 572 C CA . VAL A 1 76 ? -5.697 -7.071 1.614 1.00 95.31 76 VAL A CA 1
ATOM 573 C C . VAL A 1 76 ? -4.434 -6.537 0.948 1.00 95.31 76 VAL A C 1
ATOM 575 O O . VAL A 1 76 ? -4.493 -5.971 -0.143 1.00 95.31 76 VAL A O 1
ATOM 578 N N . ILE A 1 77 ? -3.290 -6.727 1.605 1.00 95.75 77 ILE A N 1
ATOM 579 C CA . ILE A 1 77 ? -1.961 -6.389 1.083 1.00 95.75 77 ILE A CA 1
ATOM 580 C C . ILE A 1 77 ? -1.032 -7.577 1.352 1.00 95.75 77 ILE A C 1
ATOM 582 O O . ILE A 1 77 ? -0.947 -8.032 2.489 1.00 95.75 77 ILE A O 1
ATOM 586 N N . ALA A 1 78 ? -0.344 -8.091 0.331 1.00 96.06 78 ALA A N 1
ATOM 587 C CA . ALA A 1 78 ? 0.549 -9.252 0.416 1.00 96.06 78 ALA A CA 1
ATOM 588 C C . ALA A 1 78 ? -0.096 -10.467 1.113 1.00 96.06 78 ALA A C 1
ATOM 590 O O . ALA A 1 78 ? 0.465 -11.034 2.067 1.00 96.06 78 ALA A O 1
ATOM 591 N N . ASP A 1 79 ? -1.321 -10.799 0.687 1.00 94.19 79 ASP A N 1
ATOM 592 C CA . ASP A 1 79 ? -2.194 -11.831 1.269 1.00 94.19 79 ASP A CA 1
ATOM 593 C C . ASP A 1 79 ? -2.508 -11.638 2.763 1.00 94.19 79 ASP A C 1
ATOM 595 O O . ASP A 1 79 ? -2.880 -12.576 3.469 1.00 94.19 79 ASP A O 1
ATOM 599 N N . THR A 1 80 ? -2.348 -10.417 3.274 1.00 95.12 80 THR A N 1
ATOM 600 C CA . THR A 1 80 ? -2.517 -10.090 4.691 1.00 95.12 80 THR A CA 1
ATOM 601 C C . THR A 1 80 ? -3.680 -9.124 4.858 1.00 95.12 80 THR A C 1
ATOM 603 O O . THR A 1 80 ? -3.729 -8.070 4.224 1.00 95.12 80 THR A O 1
ATOM 606 N N . TRP A 1 81 ? -4.632 -9.488 5.719 1.00 95.81 81 TRP A N 1
ATOM 607 C CA . TRP A 1 81 ? -5.746 -8.619 6.086 1.00 95.81 81 TRP A CA 1
ATOM 608 C C . TRP A 1 81 ? -5.264 -7.529 7.037 1.00 95.81 81 TRP A C 1
ATOM 610 O O . TRP A 1 81 ? -4.860 -7.814 8.163 1.00 95.81 81 TRP A O 1
ATOM 620 N N . ILE A 1 82 ? -5.355 -6.279 6.597 1.00 96.00 82 ILE A N 1
ATOM 621 C CA . ILE A 1 82 ? -4.963 -5.104 7.368 1.00 96.00 82 ILE A CA 1
ATOM 622 C C . ILE A 1 82 ? -6.213 -4.288 7.667 1.00 96.00 82 ILE A C 1
ATOM 624 O O . ILE A 1 82 ? -6.974 -3.917 6.774 1.00 96.00 82 ILE A O 1
ATOM 628 N N . GLN A 1 83 ? -6.436 -4.025 8.949 1.00 97.12 83 GLN A N 1
ATOM 629 C CA . GLN A 1 83 ? -7.509 -3.161 9.414 1.00 97.12 83 GLN A CA 1
ATOM 630 C C . GLN A 1 83 ? -7.039 -1.708 9.323 1.00 97.12 83 GLN A C 1
ATOM 632 O O . GLN A 1 83 ? -6.123 -1.317 10.045 1.00 97.12 83 GLN A O 1
ATOM 637 N N . LEU A 1 84 ? -7.667 -0.904 8.461 1.00 96.94 84 LEU A N 1
ATOM 638 C CA . LEU A 1 84 ? -7.391 0.527 8.425 1.00 96.94 84 LEU A CA 1
ATOM 639 C C . LEU A 1 84 ? -7.841 1.170 9.745 1.00 96.94 84 LEU A C 1
ATOM 641 O O . LEU A 1 84 ? -8.937 0.859 10.231 1.00 96.94 84 LEU A O 1
ATOM 645 N N . PRO A 1 85 ? -7.032 2.073 10.320 1.00 97.31 85 PRO A N 1
ATOM 646 C CA . PRO A 1 85 ? -7.470 2.981 11.368 1.00 97.31 85 PRO A CA 1
ATOM 647 C C . PRO A 1 85 ? -8.695 3.816 10.946 1.00 97.31 85 PRO A C 1
ATOM 649 O O . PRO A 1 85 ? -8.945 4.006 9.752 1.00 97.31 85 PRO A O 1
ATOM 652 N N . PRO A 1 86 ? -9.468 4.362 11.902 1.00 97.44 86 PRO A N 1
ATOM 653 C CA . PRO A 1 86 ? -10.646 5.181 11.600 1.00 97.44 86 PRO A CA 1
ATOM 654 C C . PRO A 1 86 ? -10.312 6.520 10.918 1.00 97.44 86 PRO A C 1
ATOM 656 O O . PRO A 1 86 ? -11.200 7.167 10.370 1.00 97.44 86 PRO A O 1
ATOM 659 N N . ASP A 1 87 ? -9.053 6.952 10.952 1.00 96.81 87 ASP A N 1
ATOM 660 C CA . ASP A 1 87 ? -8.543 8.178 10.332 1.00 96.81 87 ASP A CA 1
ATOM 661 C C . ASP A 1 87 ? -7.762 7.927 9.026 1.00 96.81 87 ASP A C 1
ATOM 663 O O . ASP A 1 87 ? -7.356 8.887 8.367 1.00 96.81 87 ASP A O 1
ATOM 667 N N . ALA A 1 88 ? -7.584 6.665 8.622 1.00 97.56 88 ALA A N 1
ATOM 668 C CA . ALA A 1 88 ? -6.907 6.275 7.388 1.00 97.56 88 ALA A CA 1
ATOM 669 C C . ALA A 1 88 ? -7.906 5.787 6.332 1.00 97.56 88 ALA A C 1
ATOM 671 O O . ALA A 1 88 ? -8.899 5.147 6.665 1.00 97.56 88 ALA A O 1
ATOM 672 N N . TYR A 1 89 ? -7.644 6.055 5.055 1.00 97.12 89 TYR A N 1
ATOM 673 C CA . TYR A 1 89 ? -8.523 5.649 3.955 1.00 97.12 89 TYR A CA 1
ATOM 674 C C . TYR A 1 89 ? -7.745 5.405 2.656 1.00 97.12 89 TYR A C 1
ATOM 676 O O . TYR A 1 89 ? -6.663 5.958 2.458 1.00 97.12 89 TYR A O 1
ATOM 684 N N . ILE A 1 90 ? -8.293 4.598 1.744 1.00 96.56 90 ILE A N 1
ATOM 685 C CA . ILE A 1 90 ? -7.734 4.409 0.398 1.00 96.56 90 ILE A CA 1
ATOM 686 C C . ILE A 1 90 ? -8.049 5.662 -0.422 1.00 96.56 90 ILE A C 1
ATOM 688 O O . ILE A 1 90 ? -9.171 5.845 -0.886 1.00 96.56 90 ILE A O 1
ATOM 692 N N . ALA A 1 91 ? -7.076 6.545 -0.613 1.00 94.56 91 ALA A N 1
ATOM 693 C CA . ALA A 1 91 ? -7.234 7.756 -1.410 1.00 94.56 91 ALA A CA 1
ATOM 694 C C . ALA A 1 91 ? -7.322 7.462 -2.912 1.00 94.56 91 ALA A C 1
ATOM 696 O O . ALA A 1 91 ? -8.065 8.142 -3.620 1.00 94.56 91 ALA A O 1
ATOM 697 N N . LYS A 1 92 ? -6.564 6.472 -3.402 1.00 91.38 92 LYS A N 1
ATOM 698 C CA . LYS A 1 92 ? -6.608 6.012 -4.798 1.00 91.38 92 LYS A CA 1
ATOM 699 C C . LYS A 1 92 ? -6.340 4.517 -4.888 1.00 91.38 92 LYS A C 1
ATOM 701 O O . LYS A 1 92 ? -5.524 3.993 -4.134 1.00 91.38 92 LYS A O 1
ATOM 706 N N . ASP A 1 93 ? -6.970 3.895 -5.872 1.00 90.62 93 ASP A N 1
ATOM 707 C CA . ASP A 1 93 ? -6.703 2.528 -6.300 1.00 90.62 93 ASP A CA 1
ATOM 708 C C . ASP A 1 93 ? -6.231 2.560 -7.761 1.00 90.62 93 ASP A C 1
ATOM 710 O O . ASP A 1 93 ? -6.953 3.016 -8.653 1.00 90.62 93 ASP A O 1
ATOM 714 N N . ILE A 1 94 ? -4.968 2.203 -7.996 1.00 87.50 94 ILE A N 1
ATOM 715 C CA . ILE A 1 94 ? -4.321 2.305 -9.307 1.00 87.50 94 ILE A CA 1
ATOM 716 C C . ILE A 1 94 ? -4.187 0.901 -9.892 1.00 87.50 94 ILE A C 1
ATOM 718 O O . ILE A 1 94 ? -3.249 0.167 -9.588 1.00 87.50 94 ILE A O 1
ATOM 722 N N . MET A 1 95 ? -5.109 0.562 -10.791 1.00 86.50 95 MET A N 1
ATOM 723 C CA . MET A 1 95 ? -5.162 -0.747 -11.456 1.00 86.50 95 MET A CA 1
ATOM 724 C C . MET A 1 95 ? -4.140 -0.899 -12.587 1.00 86.50 95 MET A C 1
ATOM 726 O O . MET A 1 95 ? -3.704 -2.004 -12.905 1.00 86.50 95 MET A O 1
ATOM 730 N N . THR A 1 96 ? -3.762 0.213 -13.218 1.00 77.69 96 THR A N 1
ATOM 731 C CA . THR A 1 96 ? -2.902 0.222 -14.405 1.00 77.69 96 THR A CA 1
ATOM 732 C C . THR A 1 96 ? -1.837 1.295 -14.293 1.00 77.69 96 THR A C 1
ATOM 734 O O . THR A 1 96 ? -2.140 2.447 -13.976 1.00 77.69 96 THR A O 1
ATOM 737 N N . VAL A 1 97 ? -0.603 0.933 -14.629 1.00 79.81 97 VAL A N 1
ATOM 738 C CA . VAL A 1 97 ? 0.555 1.829 -14.645 1.00 79.81 97 VAL A CA 1
ATOM 739 C C . VAL A 1 97 ? 1.211 1.793 -16.018 1.00 79.81 97 VAL A C 1
ATOM 741 O O . VAL A 1 97 ? 1.255 0.756 -16.677 1.00 79.81 97 VAL A O 1
ATOM 744 N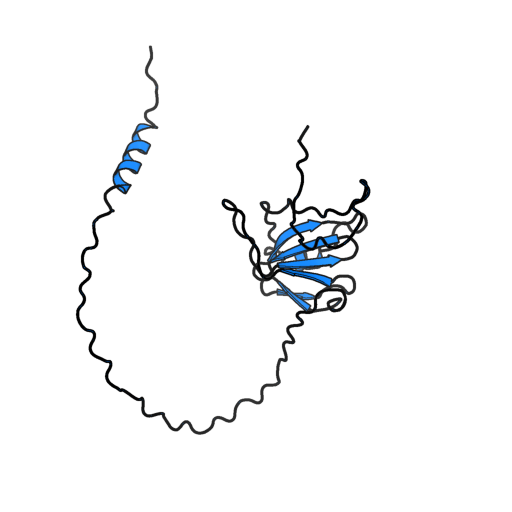 N . THR A 1 98 ? 1.739 2.934 -16.450 1.00 80.12 98 THR A N 1
ATOM 745 C CA . THR A 1 98 ? 2.561 3.015 -17.660 1.00 80.12 98 THR A CA 1
ATOM 746 C C . THR A 1 98 ? 4.020 3.073 -17.247 1.00 80.12 98 THR A C 1
ATOM 748 O O . THR A 1 98 ? 4.425 3.973 -16.512 1.00 80.12 98 THR A O 1
ATOM 751 N N . CYS A 1 99 ? 4.815 2.125 -17.732 1.00 81.25 99 CYS A N 1
ATOM 752 C CA . CYS A 1 99 ? 6.220 2.020 -17.362 1.00 81.25 99 CYS A CA 1
ATOM 753 C C . CYS A 1 99 ? 7.110 2.864 -18.271 1.00 81.25 99 CYS A C 1
ATOM 755 O O . CYS A 1 99 ? 6.844 3.032 -19.464 1.00 81.25 99 CYS A O 1
ATOM 757 N N . VAL A 1 100 ? 8.208 3.358 -17.705 1.00 81.44 100 VAL A N 1
ATOM 758 C CA . VAL A 1 100 ? 9.259 4.038 -18.462 1.00 81.44 100 VAL A CA 1
ATOM 759 C C . VAL A 1 100 ? 10.264 2.995 -18.943 1.00 81.44 100 VAL A C 1
ATOM 761 O O . VAL A 1 100 ? 10.735 2.176 -18.157 1.00 81.44 100 VAL A O 1
ATOM 764 N N . ILE A 1 101 ? 10.609 3.036 -20.233 1.00 81.75 101 ILE A N 1
ATOM 765 C CA . ILE A 1 101 ? 11.605 2.137 -20.834 1.00 81.75 101 ILE A CA 1
ATOM 766 C C . ILE A 1 101 ? 12.916 2.213 -20.039 1.00 81.75 101 ILE A C 1
ATOM 768 O O . ILE A 1 101 ? 13.455 3.298 -19.832 1.00 81.75 101 ILE A O 1
ATOM 772 N N . GLY A 1 102 ? 13.431 1.051 -19.630 1.00 80.94 102 GLY A N 1
ATOM 773 C CA . GLY A 1 102 ? 14.674 0.925 -18.863 1.00 80.94 102 GLY A CA 1
ATOM 774 C C . GLY A 1 102 ? 14.495 0.817 -17.345 1.00 80.94 102 GLY A C 1
ATOM 775 O O . GLY A 1 102 ? 15.479 0.541 -16.669 1.00 80.94 102 GLY A O 1
ATOM 776 N N . ASN A 1 103 ? 13.272 0.968 -16.822 1.00 77.69 103 ASN A N 1
ATOM 777 C CA . ASN A 1 103 ? 12.954 0.767 -15.406 1.00 77.69 103 ASN A CA 1
ATOM 778 C C . ASN A 1 103 ? 11.975 -0.407 -15.217 1.00 77.69 103 ASN A C 1
ATOM 780 O O . ASN A 1 103 ? 11.142 -0.641 -16.101 1.00 77.69 103 ASN A O 1
ATOM 784 N N . PRO A 1 104 ? 12.059 -1.151 -14.096 1.00 81.75 104 PRO A N 1
ATOM 785 C CA . PRO A 1 104 ? 11.076 -2.184 -13.780 1.00 81.75 104 PRO A CA 1
ATOM 786 C C . PRO A 1 104 ? 9.700 -1.545 -13.598 1.00 81.75 104 PRO A C 1
ATOM 788 O O . PRO A 1 104 ? 9.596 -0.482 -13.008 1.00 81.75 104 PRO A O 1
ATOM 791 N N . CYS A 1 105 ? 8.648 -2.175 -14.112 1.00 84.25 105 CYS A N 1
ATOM 792 C CA . CYS A 1 105 ? 7.284 -1.714 -13.873 1.00 84.25 105 CYS A CA 1
ATOM 793 C C . CYS A 1 105 ? 6.906 -1.877 -12.394 1.00 84.25 105 CYS A C 1
ATOM 795 O O . CYS A 1 105 ? 7.225 -2.924 -11.827 1.00 84.25 105 CYS A O 1
ATOM 797 N N . PRO A 1 106 ? 6.173 -0.924 -11.792 1.00 87.00 106 PRO A N 1
ATOM 798 C CA . PRO A 1 106 ? 5.567 -1.168 -10.498 1.00 87.00 106 PRO A CA 1
ATOM 799 C C . PRO A 1 106 ? 4.466 -2.224 -10.647 1.00 87.00 106 PRO A C 1
ATOM 801 O O . PRO A 1 106 ? 3.788 -2.298 -11.674 1.00 87.00 106 PRO A O 1
ATOM 804 N N . GLU A 1 107 ? 4.300 -3.048 -9.623 1.00 90.56 107 GLU A N 1
ATOM 805 C CA . GLU A 1 107 ? 3.266 -4.073 -9.576 1.00 90.56 107 GLU A CA 1
ATOM 806 C C . GLU A 1 107 ? 1.904 -3.436 -9.296 1.00 90.56 107 GLU A C 1
ATOM 808 O O . GLU A 1 107 ? 1.793 -2.528 -8.475 1.00 90.56 107 GLU A O 1
ATOM 813 N N . THR A 1 108 ? 0.857 -3.908 -9.971 1.00 88.06 108 THR A N 1
ATOM 814 C CA . THR A 1 108 ? -0.518 -3.428 -9.779 1.00 88.06 108 THR A CA 1
ATOM 815 C C . THR A 1 108 ? -1.433 -4.545 -9.270 1.00 88.06 108 THR A C 1
ATOM 817 O O . THR A 1 108 ? -1.186 -5.714 -9.578 1.00 88.06 108 THR A O 1
ATOM 820 N N . PRO A 1 109 ? -2.511 -4.217 -8.527 1.00 92.56 109 PRO A N 1
ATOM 821 C CA . PRO A 1 109 ? -2.955 -2.866 -8.156 1.00 92.56 109 PRO A CA 1
ATOM 822 C C . PRO A 1 109 ? -2.127 -2.202 -7.045 1.00 92.56 109 PRO A C 1
ATOM 824 O O . PRO A 1 109 ? -1.594 -2.875 -6.162 1.00 92.56 109 PRO A O 1
AT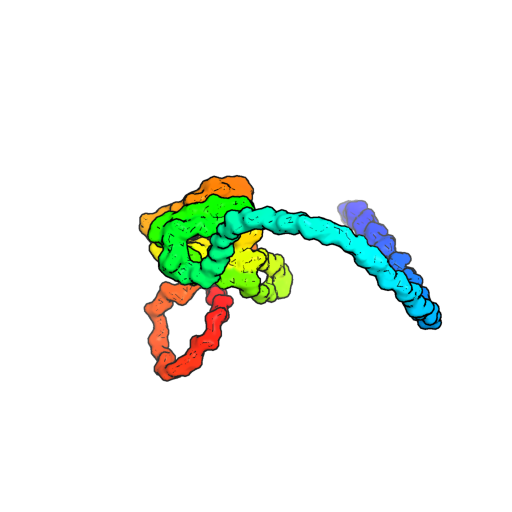OM 827 N N . LEU A 1 110 ? -2.035 -0.867 -7.090 1.00 91.88 110 LEU A N 1
ATOM 828 C CA . LEU A 1 110 ? -1.436 -0.050 -6.029 1.00 91.88 110 LEU A CA 1
ATOM 829 C C . LEU A 1 110 ? -2.524 0.634 -5.205 1.00 91.88 110 LEU A C 1
ATOM 831 O O . LEU A 1 110 ? -3.346 1.375 -5.750 1.00 91.88 110 LEU A O 1
ATOM 835 N N . TYR A 1 111 ? -2.445 0.499 -3.886 1.00 95.31 111 TYR A N 1
ATOM 836 C CA . TYR A 1 111 ? -3.214 1.325 -2.967 1.00 95.31 111 TYR A CA 1
ATOM 837 C C . TYR A 1 111 ? -2.414 2.556 -2.573 1.00 95.31 111 TYR A C 1
ATOM 839 O O . TYR A 1 111 ? -1.298 2.455 -2.067 1.00 95.31 111 TYR A O 1
ATOM 847 N N . VAL A 1 112 ? -3.012 3.729 -2.768 1.00 95.88 112 VAL A N 1
ATOM 848 C CA . VAL A 1 112 ? -2.545 4.972 -2.156 1.00 95.88 112 VAL A CA 1
ATOM 849 C C . VAL A 1 112 ? -3.391 5.210 -0.918 1.00 95.88 112 VAL A C 1
ATOM 851 O O . VAL A 1 112 ? -4.556 5.586 -1.031 1.00 95.88 112 VAL A O 1
ATOM 854 N N . ILE A 1 113 ? -2.822 4.980 0.258 1.00 96.88 113 ILE A N 1
ATOM 855 C CA . ILE A 1 113 ? -3.507 5.121 1.544 1.00 96.88 113 ILE A CA 1
ATOM 856 C C . ILE A 1 113 ? -3.130 6.475 2.133 1.00 96.88 113 ILE A C 1
ATOM 858 O O . ILE A 1 113 ? -1.952 6.812 2.208 1.00 96.88 113 ILE A O 1
ATOM 862 N N . ALA A 1 114 ? -4.127 7.258 2.530 1.00 96.81 114 ALA A N 1
ATOM 863 C CA . ALA A 1 114 ? -3.944 8.559 3.157 1.00 96.81 114 ALA A CA 1
ATOM 864 C C . ALA A 1 114 ? -4.368 8.517 4.626 1.00 96.81 114 ALA A C 1
ATOM 866 O O . ALA A 1 114 ? -5.334 7.838 4.979 1.00 96.81 114 ALA A O 1
ATOM 867 N N . ARG A 1 115 ? -3.663 9.275 5.468 1.00 96.62 115 ARG A N 1
ATOM 868 C CA . ARG A 1 115 ? -3.982 9.484 6.884 1.00 96.62 115 ARG A CA 1
ATOM 869 C C . ARG A 1 115 ? -3.524 10.884 7.283 1.00 96.62 115 ARG A C 1
ATOM 871 O O . ARG A 1 115 ? -2.328 11.158 7.343 1.00 96.62 115 ARG A O 1
ATOM 878 N N . GLY A 1 116 ? -4.477 11.789 7.500 1.00 94.12 116 GLY A N 1
ATOM 879 C CA . GLY A 1 116 ? -4.176 13.216 7.640 1.00 94.12 116 GLY A CA 1
ATOM 880 C C . GLY A 1 116 ? -3.488 13.772 6.386 1.00 94.12 116 GLY A C 1
ATOM 881 O O . GLY A 1 116 ? -4.002 13.623 5.279 1.00 94.12 116 GLY A O 1
ATOM 882 N N . GLU A 1 117 ? -2.325 14.394 6.569 1.00 93.75 117 GLU A N 1
ATOM 883 C CA . GLU A 1 117 ? -1.490 14.936 5.483 1.00 93.75 117 GLU A CA 1
ATOM 884 C C . GLU A 1 117 ? -0.542 13.895 4.870 1.00 93.75 117 GLU A C 1
ATOM 886 O O . GLU A 1 117 ? 0.076 14.146 3.836 1.00 93.75 117 GLU A O 1
ATOM 891 N N . SER A 1 118 ? -0.433 12.722 5.492 1.00 95.50 118 SER A N 1
ATOM 892 C CA . SER A 1 118 ? 0.492 11.672 5.086 1.00 95.50 118 SER A CA 1
ATOM 893 C C . SER A 1 118 ? -0.136 10.737 4.055 1.00 95.50 118 SER A C 1
ATOM 895 O O . SER A 1 118 ? -1.348 10.489 4.075 1.00 95.50 118 SER A O 1
ATOM 897 N N . LYS A 1 119 ? 0.689 10.170 3.168 1.00 96.31 119 LYS A N 1
ATOM 898 C CA . LYS A 1 119 ? 0.284 9.198 2.140 1.00 96.31 119 LYS A CA 1
ATOM 899 C C . LYS A 1 119 ? 1.318 8.090 1.980 1.00 96.31 119 LYS A C 1
ATOM 901 O O . LYS A 1 119 ? 2.510 8.341 2.081 1.00 96.31 119 LYS A O 1
ATOM 906 N N . ILE A 1 120 ? 0.876 6.883 1.655 1.00 95.62 120 ILE A N 1
ATOM 907 C CA . ILE A 1 120 ? 1.749 5.760 1.298 1.00 95.62 120 ILE A CA 1
ATOM 908 C C . ILE A 1 120 ? 1.198 5.048 0.070 1.00 95.62 120 ILE A C 1
ATOM 910 O O . ILE A 1 120 ? -0.006 4.820 -0.025 1.00 95.62 120 ILE A O 1
ATOM 914 N N . ALA A 1 121 ? 2.073 4.720 -0.877 1.00 95.62 121 ALA A N 1
ATOM 915 C CA . ALA A 1 121 ? 1.741 3.934 -2.057 1.00 95.62 121 ALA A CA 1
ATOM 916 C C . ALA A 1 121 ? 2.322 2.524 -1.910 1.00 95.62 121 ALA A C 1
ATOM 918 O O . ALA A 1 121 ? 3.541 2.362 -1.826 1.00 95.62 121 ALA A O 1
ATOM 919 N N . VAL A 1 122 ? 1.455 1.514 -1.889 1.00 95.81 122 VAL A N 1
ATOM 920 C CA . VAL A 1 122 ? 1.823 0.115 -1.641 1.00 95.81 122 VAL A CA 1
ATOM 921 C C . VAL A 1 122 ? 1.164 -0.813 -2.660 1.00 95.81 122 VAL A C 1
ATOM 923 O O . VAL A 1 122 ? -0.017 -0.659 -2.969 1.00 95.81 122 VAL A O 1
ATOM 926 N N . SER A 1 123 ? 1.919 -1.772 -3.197 1.00 95.56 123 SER A N 1
ATOM 927 C CA . SER A 1 123 ? 1.372 -2.850 -4.032 1.00 95.56 123 SER A CA 1
ATOM 928 C C . SER A 1 123 ? 0.505 -3.769 -3.189 1.00 95.56 123 SER A C 1
ATOM 930 O O . SER A 1 123 ? 0.955 -4.309 -2.180 1.00 95.56 123 SER A O 1
ATOM 932 N N . SER A 1 124 ? -0.745 -3.957 -3.605 1.00 95.19 124 SER A N 1
ATOM 933 C CA . SER A 1 124 ? -1.641 -4.913 -2.962 1.00 95.19 124 SER A CA 1
ATOM 934 C C . SER A 1 124 ? -1.146 -6.360 -3.123 1.00 95.19 124 SER A C 1
ATOM 936 O O . SER A 1 124 ? -1.147 -7.068 -2.118 1.00 95.19 124 SER A O 1
ATOM 938 N N . PRO A 1 125 ? -0.642 -6.813 -4.292 1.00 95.56 125 PRO A N 1
ATOM 939 C CA . PRO A 1 125 ? -0.125 -8.177 -4.432 1.00 95.56 125 PRO A CA 1
ATOM 940 C C . PRO A 1 125 ? 1.093 -8.513 -3.563 1.00 95.56 125 PRO A C 1
ATOM 942 O O . PRO A 1 125 ? 1.117 -9.571 -2.943 1.00 95.56 125 PRO A O 1
ATOM 945 N N . SER A 1 126 ? 2.108 -7.646 -3.510 1.00 95.75 126 SER A N 1
ATOM 946 C CA . SER A 1 126 ? 3.400 -7.972 -2.876 1.00 95.75 126 SER A CA 1
ATOM 947 C C . SER A 1 126 ? 3.678 -7.235 -1.576 1.00 95.75 126 SER A C 1
ATOM 949 O O . SER A 1 126 ? 4.552 -7.650 -0.819 1.00 95.75 126 SER A O 1
ATOM 951 N N . GLY A 1 127 ? 2.955 -6.150 -1.293 1.00 95.44 127 GLY A N 1
ATOM 952 C CA . GLY A 1 127 ? 3.237 -5.282 -0.149 1.00 95.44 127 GLY A CA 1
ATOM 953 C C . GLY A 1 127 ? 4.449 -4.373 -0.342 1.00 95.44 127 GLY A C 1
ATOM 954 O O . GLY A 1 127 ? 4.871 -3.724 0.615 1.00 95.44 127 GLY A O 1
ATOM 955 N N . ILE A 1 128 ? 5.003 -4.296 -1.558 1.00 94.81 128 ILE A N 1
ATOM 956 C CA . ILE A 1 128 ? 6.104 -3.384 -1.877 1.00 94.81 128 ILE A CA 1
ATOM 957 C C . ILE A 1 128 ? 5.632 -1.934 -1.737 1.00 94.81 128 ILE A C 1
ATOM 959 O O . ILE A 1 128 ? 4.624 -1.536 -2.323 1.00 94.81 128 ILE A O 1
ATOM 963 N N . ILE A 1 129 ? 6.384 -1.139 -0.978 1.00 94.50 129 ILE A N 1
ATOM 964 C CA . ILE A 1 129 ? 6.158 0.290 -0.772 1.00 94.50 129 ILE A CA 1
ATOM 965 C C . ILE A 1 129 ? 6.941 1.060 -1.837 1.00 94.50 129 ILE A C 1
ATOM 967 O O . ILE A 1 129 ? 8.171 1.026 -1.861 1.00 94.50 129 ILE A O 1
ATOM 971 N N . TYR A 1 130 ? 6.227 1.777 -2.701 1.00 90.81 130 TYR A N 1
ATOM 972 C CA . TYR A 1 130 ? 6.818 2.577 -3.782 1.00 90.81 130 TYR A CA 1
ATOM 973 C C . TYR A 1 130 ? 7.118 4.019 -3.374 1.00 90.81 130 TYR A C 1
ATOM 975 O O . TYR A 1 130 ? 7.892 4.702 -4.041 1.00 90.81 130 TYR A O 1
ATOM 983 N N . GLY A 1 131 ? 6.495 4.499 -2.301 1.00 90.38 131 GLY A N 1
ATOM 984 C CA . GLY A 1 131 ? 6.728 5.838 -1.786 1.00 90.38 131 GLY A CA 1
ATOM 985 C C . GLY A 1 131 ? 5.890 6.134 -0.554 1.00 90.38 131 GLY A C 1
ATOM 986 O O . GLY A 1 131 ? 4.811 5.568 -0.363 1.00 90.38 131 GLY A O 1
ATOM 987 N N . GLU A 1 132 ? 6.399 7.041 0.269 1.00 92.50 132 GLU A N 1
ATOM 988 C CA . GLU A 1 132 ? 5.767 7.490 1.502 1.00 92.50 132 GLU A CA 1
ATOM 989 C C . GLU A 1 132 ? 5.982 9.000 1.655 1.00 92.50 132 GLU A C 1
ATOM 991 O O . GLU A 1 132 ? 7.103 9.501 1.575 1.00 92.50 132 GLU A O 1
ATOM 996 N N . GLU A 1 133 ? 4.891 9.727 1.859 1.00 92.69 133 GLU A N 1
ATOM 997 C CA . GLU A 1 133 ? 4.868 11.141 2.203 1.00 92.69 133 GLU A CA 1
ATOM 998 C C . GLU A 1 133 ? 4.419 11.252 3.657 1.00 92.69 133 GLU A C 1
ATOM 1000 O O . GLU A 1 133 ? 3.311 10.838 4.002 1.00 92.69 133 GLU A O 1
ATOM 1005 N N . VAL A 1 134 ? 5.279 11.797 4.515 1.00 92.94 134 VAL A N 1
ATOM 1006 C CA . VAL A 1 134 ? 5.014 11.930 5.951 1.00 92.94 134 VAL A CA 1
ATOM 1007 C C . VAL A 1 134 ? 4.752 13.398 6.272 1.00 92.94 134 VAL A C 1
ATOM 1009 O O . VAL A 1 134 ? 5.602 14.256 6.029 1.00 92.94 134 VAL A O 1
ATOM 1012 N N . GLY A 1 135 ? 3.559 13.688 6.792 1.00 89.94 135 GLY A N 1
ATOM 1013 C CA . GLY A 1 135 ? 3.189 15.006 7.297 1.00 89.94 135 GLY A CA 1
ATOM 1014 C C . GLY A 1 135 ? 3.972 15.382 8.558 1.00 89.94 135 GLY A C 1
ATOM 1015 O O . GLY A 1 135 ? 4.521 14.535 9.258 1.00 89.94 135 GLY A O 1
ATOM 1016 N N . LEU A 1 136 ? 4.006 16.673 8.888 1.00 85.88 136 LEU A N 1
ATOM 1017 C CA . LEU A 1 136 ? 4.867 17.207 9.957 1.00 85.88 136 LEU A CA 1
ATOM 1018 C C . LEU A 1 136 ? 4.488 16.745 11.377 1.00 85.88 136 LEU A C 1
ATOM 1020 O O . LEU A 1 136 ? 5.285 16.890 12.303 1.00 85.88 136 LEU A O 1
ATOM 1024 N N . HIS A 1 137 ? 3.270 16.234 11.564 1.00 85.75 137 HIS A N 1
ATOM 1025 C CA . HIS A 1 137 ? 2.671 16.014 12.882 1.00 85.75 137 HIS A CA 1
ATOM 1026 C C . HIS A 1 137 ? 2.546 14.545 13.303 1.00 85.75 137 HIS A C 1
ATOM 1028 O O . HIS A 1 137 ? 2.207 14.287 14.457 1.00 85.75 137 HIS A O 1
ATOM 1034 N N . ASP A 1 138 ? 2.831 13.594 12.414 1.00 85.06 138 ASP A N 1
ATOM 1035 C CA . ASP A 1 138 ? 2.793 12.161 12.714 1.00 85.06 138 ASP A CA 1
ATOM 1036 C C . ASP A 1 138 ? 4.049 11.506 12.121 1.00 85.06 138 ASP A C 1
ATOM 1038 O O . ASP A 1 138 ? 4.131 11.385 10.901 1.00 85.06 138 ASP A O 1
ATOM 1042 N N . PRO A 1 139 ? 5.060 11.155 12.940 1.00 86.44 139 PRO A N 1
ATOM 1043 C CA . PRO A 1 139 ? 6.351 10.687 12.444 1.00 86.44 139 PRO A CA 1
ATOM 1044 C C . PRO A 1 139 ? 6.312 9.272 11.855 1.00 86.44 139 PRO A C 1
ATOM 1046 O O . PRO A 1 139 ? 7.236 8.915 11.127 1.00 86.44 139 PRO A O 1
ATOM 1049 N N . ASP A 1 140 ? 5.284 8.470 12.155 1.00 92.25 140 ASP A N 1
ATOM 1050 C CA . ASP A 1 140 ? 5.113 7.142 11.553 1.00 92.25 140 ASP A CA 1
ATOM 1051 C C . ASP A 1 140 ? 3.626 6.814 11.315 1.00 92.25 140 ASP A C 1
ATOM 1053 O O . ASP A 1 140 ? 3.034 5.940 11.958 1.00 92.25 140 ASP A O 1
ATOM 1057 N N . PRO A 1 141 ? 2.990 7.518 10.365 1.00 94.69 141 PRO A N 1
ATOM 1058 C CA . PRO A 1 141 ? 1.546 7.477 10.170 1.00 94.69 141 PRO A CA 1
ATOM 1059 C C . PRO A 1 141 ? 1.050 6.110 9.687 1.00 94.69 141 PRO A C 1
ATOM 1061 O O . PRO A 1 141 ? -0.135 5.803 9.842 1.00 94.69 141 PRO A O 1
ATOM 1064 N N . PHE A 1 142 ? 1.946 5.289 9.131 1.00 97.00 142 PHE A N 1
ATOM 1065 C CA . PHE A 1 142 ? 1.653 3.996 8.514 1.00 97.00 142 PHE A CA 1
ATOM 1066 C C . PHE A 1 142 ? 2.340 2.815 9.209 1.00 97.00 142 PHE A C 1
ATOM 1068 O O . PHE A 1 142 ? 2.449 1.743 8.608 1.00 97.00 142 PHE A O 1
ATOM 1075 N N . ALA A 1 143 ? 2.748 2.974 10.475 1.00 96.12 143 ALA A N 1
ATOM 1076 C CA . ALA A 1 143 ? 3.304 1.891 11.291 1.00 96.12 143 ALA A CA 1
ATOM 1077 C C . ALA A 1 143 ? 2.441 0.619 11.221 1.00 96.12 143 ALA A C 1
ATOM 1079 O O . ALA A 1 143 ? 2.958 -0.465 10.982 1.00 96.12 143 ALA A O 1
ATOM 1080 N N . PHE A 1 144 ? 1.111 0.755 11.288 1.00 96.00 144 PHE A N 1
ATOM 1081 C CA . PHE A 1 144 ? 0.168 -0.370 11.234 1.00 96.00 144 PHE A CA 1
ATOM 1082 C C . PHE A 1 144 ? 0.264 -1.221 9.953 1.00 96.00 144 PHE A C 1
ATOM 1084 O O . PHE A 1 144 ? -0.036 -2.412 9.988 1.00 96.00 144 PHE A O 1
ATOM 1091 N N . ILE A 1 145 ? 0.681 -0.639 8.822 1.00 95.75 145 ILE A N 1
ATOM 1092 C CA . ILE A 1 145 ? 0.908 -1.383 7.573 1.00 95.75 145 ILE A CA 1
ATOM 1093 C C . ILE A 1 145 ? 2.250 -2.105 7.652 1.00 95.75 145 ILE A C 1
ATOM 1095 O O . ILE A 1 145 ? 2.329 -3.300 7.379 1.00 95.75 145 ILE A O 1
ATOM 1099 N N . LYS A 1 146 ? 3.301 -1.384 8.056 1.00 95.44 146 LYS A N 1
ATOM 1100 C CA . LYS A 1 146 ? 4.673 -1.904 8.142 1.00 95.44 146 LYS A CA 1
ATOM 1101 C C . LYS A 1 146 ? 4.763 -3.052 9.152 1.00 95.44 146 LYS A C 1
ATOM 1103 O O . LYS A 1 146 ? 5.345 -4.088 8.854 1.00 95.44 146 LYS A O 1
ATOM 1108 N N . GLU A 1 147 ? 4.122 -2.900 10.307 1.00 95.44 147 GLU A N 1
ATOM 1109 C CA . GLU A 1 147 ? 4.026 -3.921 11.351 1.00 95.44 147 GLU A CA 1
ATOM 1110 C C . GLU A 1 147 ? 3.240 -5.150 10.884 1.00 95.44 147 GLU A C 1
ATOM 1112 O O . GLU A 1 147 ? 3.681 -6.274 11.115 1.00 95.44 147 GLU A O 1
ATOM 1117 N N . ALA A 1 148 ? 2.107 -4.959 10.196 1.00 95.44 148 ALA A N 1
ATOM 1118 C CA . ALA A 1 148 ? 1.299 -6.071 9.697 1.00 95.44 148 ALA A CA 1
ATOM 1119 C C . ALA A 1 148 ? 2.018 -6.879 8.605 1.00 95.44 148 ALA A C 1
ATOM 1121 O O . ALA A 1 148 ? 1.873 -8.099 8.541 1.00 95.44 148 ALA A O 1
ATOM 1122 N N . LEU A 1 149 ? 2.797 -6.210 7.753 1.00 94.69 149 LEU A N 1
ATOM 1123 C CA . LEU A 1 149 ? 3.584 -6.856 6.704 1.00 94.69 149 LEU A CA 1
ATOM 1124 C C . LEU A 1 149 ? 4.886 -7.477 7.238 1.00 94.69 149 LEU A C 1
ATOM 1126 O O . LEU A 1 149 ? 5.373 -8.457 6.668 1.00 94.69 149 LEU A O 1
ATOM 1130 N N . GLY A 1 150 ? 5.452 -6.945 8.324 1.00 93.19 150 GLY A N 1
ATOM 1131 C CA . GLY A 1 150 ? 6.697 -7.431 8.916 1.00 93.19 150 GLY A CA 1
ATOM 1132 C C . GLY A 1 150 ? 7.841 -7.440 7.898 1.00 93.19 150 GLY A C 1
ATOM 1133 O O . GLY A 1 150 ? 8.102 -6.444 7.231 1.00 93.19 150 GLY A O 1
ATOM 1134 N N . GLU A 1 151 ? 8.501 -8.588 7.726 1.00 84.00 151 GLU A N 1
ATOM 1135 C CA . GLU A 1 151 ? 9.596 -8.760 6.753 1.00 84.00 151 GLU A CA 1
ATOM 1136 C C . GLU A 1 151 ? 9.150 -8.640 5.283 1.00 84.00 151 GLU A C 1
ATOM 1138 O O . GLU A 1 151 ? 9.988 -8.473 4.394 1.00 84.00 151 GLU A O 1
ATOM 1143 N N . LYS A 1 152 ? 7.839 -8.710 5.006 1.00 83.56 152 LYS A N 1
ATOM 1144 C CA . LYS A 1 152 ? 7.292 -8.494 3.658 1.00 83.56 152 LYS A CA 1
ATOM 1145 C C . LYS A 1 152 ? 7.248 -7.015 3.274 1.00 83.56 152 LYS A C 1
ATOM 1147 O O . LYS A 1 152 ? 7.122 -6.715 2.092 1.00 83.56 152 LYS A O 1
ATOM 1152 N N . ALA A 1 153 ? 7.349 -6.096 4.239 1.00 86.50 153 ALA A N 1
ATOM 1153 C CA . ALA A 1 153 ? 7.429 -4.671 3.951 1.00 86.50 153 ALA A CA 1
ATOM 1154 C C . ALA A 1 153 ? 8.778 -4.368 3.286 1.00 86.50 153 ALA A C 1
ATOM 1156 O O . ALA A 1 153 ? 9.805 -4.214 3.948 1.00 86.50 153 ALA A O 1
ATOM 1157 N N . GLN A 1 154 ? 8.780 -4.300 1.959 1.00 89.06 154 GLN A N 1
ATOM 1158 C CA . GLN A 1 154 ? 9.964 -3.972 1.174 1.00 89.06 154 GLN A CA 1
ATOM 1159 C C . GLN A 1 154 ? 9.777 -2.605 0.532 1.00 89.06 154 GLN A C 1
ATOM 1161 O O . GLN A 1 154 ? 8.761 -2.349 -0.106 1.00 89.06 154 GLN A O 1
ATOM 1166 N N . TYR A 1 155 ? 10.757 -1.722 0.695 1.00 86.69 155 TYR A N 1
ATOM 1167 C CA . TYR A 1 155 ? 10.768 -0.444 -0.005 1.00 86.69 155 TYR A CA 1
ATOM 1168 C C . TYR A 1 155 ? 11.407 -0.620 -1.376 1.00 86.69 155 TYR A C 1
ATOM 1170 O O . TYR A 1 155 ? 12.554 -1.065 -1.472 1.00 86.69 155 TYR A O 1
ATOM 1178 N N . ASP A 1 156 ? 10.702 -0.209 -2.427 1.00 82.81 156 ASP A N 1
ATOM 1179 C CA . ASP A 1 156 ? 11.321 -0.059 -3.733 1.00 82.81 156 ASP A CA 1
ATOM 1180 C C . ASP A 1 156 ? 12.098 1.259 -3.783 1.00 82.81 156 ASP A C 1
ATOM 1182 O O . ASP A 1 156 ? 11.560 2.360 -3.926 1.00 82.81 156 ASP A O 1
ATOM 1186 N N . THR A 1 157 ? 13.416 1.138 -3.674 1.00 74.50 157 THR A N 1
ATOM 1187 C CA . THR A 1 157 ? 14.332 2.277 -3.709 1.00 74.50 157 THR A CA 1
ATOM 1188 C C . THR A 1 157 ? 14.403 2.950 -5.080 1.00 74.50 157 THR A C 1
ATOM 1190 O O . THR A 1 157 ? 14.884 4.081 -5.162 1.00 74.50 157 THR A O 1
ATOM 1193 N N . HIS A 1 158 ? 13.890 2.320 -6.144 1.00 68.38 158 HIS A N 1
ATOM 1194 C CA . HIS A 1 158 ? 13.864 2.888 -7.494 1.00 68.38 158 HIS A CA 1
ATOM 1195 C C . HIS A 1 158 ? 12.727 3.901 -7.680 1.00 68.38 158 HIS A C 1
ATOM 1197 O O . HIS A 1 158 ? 12.818 4.761 -8.555 1.00 68.38 158 HIS A O 1
ATOM 1203 N N . TYR A 1 159 ? 11.683 3.835 -6.845 1.00 60.47 159 TYR A N 1
ATOM 1204 C CA . TYR A 1 159 ? 10.445 4.607 -7.009 1.00 60.47 159 TYR A CA 1
ATOM 1205 C C . TYR A 1 159 ? 10.222 5.715 -5.978 1.00 60.47 159 TYR A C 1
ATOM 1207 O O . TYR A 1 159 ? 9.333 6.544 -6.171 1.00 60.47 159 TYR A O 1
ATOM 1215 N N . ASN A 1 160 ? 11.093 5.828 -4.972 1.00 50.91 160 ASN A N 1
ATOM 1216 C CA . ASN A 1 160 ? 11.057 6.846 -3.910 1.00 50.91 160 ASN A CA 1
ATOM 1217 C C . ASN A 1 160 ? 11.219 8.317 -4.379 1.00 50.91 160 ASN A C 1
ATOM 1219 O O . ASN A 1 160 ? 11.509 9.203 -3.578 1.00 50.91 160 ASN A O 1
ATOM 1223 N N . GLN A 1 161 ? 11.026 8.615 -5.665 1.00 48.59 161 GLN A N 1
ATOM 1224 C CA . GLN A 1 161 ? 11.025 9.966 -6.225 1.00 48.59 161 GLN A CA 1
ATOM 1225 C C . GLN A 1 161 ? 9.624 10.453 -6.621 1.00 48.59 161 GLN A C 1
ATOM 1227 O O . GLN A 1 161 ? 9.527 11.247 -7.545 1.00 48.59 161 GLN A O 1
ATOM 1232 N N . VAL A 1 162 ? 8.537 10.021 -5.969 1.00 42.31 162 VAL A N 1
ATOM 1233 C CA . VAL A 1 162 ? 7.188 10.573 -6.214 1.00 42.31 162 VAL A CA 1
ATOM 1234 C C . VAL A 1 162 ? 6.828 11.576 -5.111 1.00 42.31 162 VAL A C 1
ATOM 1236 O O . VAL A 1 162 ? 6.474 11.186 -4.009 1.00 42.31 162 VAL A O 1
ATOM 1239 N N . ARG A 1 163 ? 6.950 12.875 -5.404 1.00 37.94 163 ARG A N 1
ATOM 1240 C CA . ARG A 1 163 ? 6.581 14.017 -4.554 1.00 37.94 163 ARG A CA 1
ATOM 1241 C C . ARG A 1 163 ? 5.260 14.643 -5.044 1.00 37.94 163 ARG A C 1
ATOM 1243 O O . ARG A 1 163 ? 5.066 14.848 -6.242 1.00 37.94 163 ARG A O 1
ATOM 1250 N N . SER A 1 164 ? 4.363 14.973 -4.124 1.00 38.44 164 SER A N 1
ATOM 1251 C CA . SER A 1 164 ? 3.122 15.721 -4.343 1.00 38.44 164 SER A CA 1
ATOM 1252 C C . SER A 1 164 ? 3.420 17.183 -4.690 1.00 38.44 164 SER A C 1
ATOM 1254 O O . SER A 1 164 ? 4.093 17.890 -3.941 1.00 38.44 164 SER A O 1
ATOM 1256 N N . ALA A 1 165 ? 2.901 17.648 -5.827 1.00 38.91 165 ALA A N 1
ATOM 1257 C CA . ALA A 1 165 ? 2.890 19.056 -6.207 1.00 38.91 165 ALA A CA 1
ATOM 1258 C C . ALA A 1 165 ? 1.598 19.713 -5.702 1.00 38.91 165 ALA A C 1
ATOM 1260 O O . ALA A 1 165 ? 0.627 19.810 -6.441 1.00 38.91 165 ALA A O 1
ATOM 1261 N N . ASP A 1 166 ? 1.614 20.154 -4.449 1.00 47.22 166 ASP A N 1
ATOM 1262 C CA . ASP A 1 166 ? 0.728 21.200 -3.938 1.00 47.22 166 ASP A CA 1
ATOM 1263 C C . ASP A 1 166 ? 1.602 22.150 -3.114 1.00 47.22 166 ASP A C 1
ATOM 1265 O O . ASP A 1 166 ? 1.730 22.012 -1.903 1.00 47.22 166 ASP A O 1
ATOM 1269 N N . ASP A 1 167 ? 2.255 23.104 -3.783 1.00 39.72 167 ASP A N 1
ATOM 1270 C CA . ASP A 1 167 ? 2.459 24.403 -3.152 1.00 39.72 167 ASP A CA 1
ATOM 1271 C C . ASP A 1 167 ? 2.407 25.522 -4.193 1.00 39.72 167 ASP A C 1
ATOM 1273 O O . ASP A 1 167 ? 3.073 25.525 -5.232 1.00 39.72 167 ASP A O 1
ATOM 1277 N N . SER A 1 168 ? 1.503 26.444 -3.915 1.00 41.97 168 SER A N 1
ATOM 1278 C CA . SER A 1 168 ? 0.987 27.450 -4.819 1.00 41.97 168 SER A CA 1
ATOM 1279 C C . SER A 1 168 ? 1.781 28.729 -4.631 1.00 41.97 168 SER A C 1
ATOM 1281 O O . SER A 1 168 ? 1.546 29.473 -3.684 1.00 41.97 168 SER A O 1
ATOM 1283 N N . SER A 1 169 ? 2.687 29.042 -5.556 1.00 43.47 169 SER A N 1
ATOM 1284 C CA . SER A 1 169 ? 3.226 30.404 -5.649 1.00 43.47 169 SER A CA 1
ATOM 1285 C C . SER A 1 169 ? 3.627 30.842 -7.059 1.00 43.47 169 SER A C 1
ATOM 1287 O O . SER A 1 169 ? 4.633 31.518 -7.217 1.00 43.47 169 SER A O 1
ATOM 1289 N N . VAL A 1 170 ? 2.814 30.567 -8.092 1.00 36.84 170 VAL A N 1
ATOM 1290 C CA . VAL A 1 170 ? 2.786 31.421 -9.303 1.00 36.84 170 VAL A CA 1
ATOM 1291 C C . VAL A 1 170 ? 1.369 31.474 -9.907 1.00 36.84 170 VAL A C 1
ATOM 1293 O O . VAL A 1 170 ? 0.762 30.455 -10.216 1.00 36.84 170 VAL A O 1
ATOM 1296 N N . SER A 1 171 ? 0.852 32.696 -10.040 1.00 35.47 171 SER A N 1
ATOM 1297 C CA . SER A 1 171 ? -0.458 33.125 -10.574 1.00 35.47 171 SER A CA 1
ATOM 1298 C C . SER A 1 171 ? -0.570 32.990 -12.121 1.00 35.47 171 SER A C 1
ATOM 1300 O O . SER A 1 171 ? 0.411 32.626 -12.765 1.00 35.47 171 SER A O 1
ATOM 1302 N N . PRO A 1 172 ? -1.669 33.414 -12.782 1.00 42.75 172 PRO A N 1
ATOM 1303 C CA . PRO A 1 172 ? -2.943 32.729 -12.980 1.00 42.75 172 PRO A CA 1
ATOM 1304 C C . PRO A 1 172 ? -3.118 32.259 -14.443 1.00 42.75 172 PRO A C 1
ATOM 1306 O O . PRO A 1 172 ? -2.948 33.037 -15.381 1.00 42.75 172 PRO A O 1
ATOM 1309 N N . CYS A 1 173 ? -3.571 31.024 -14.667 1.00 31.02 173 CYS A N 1
ATOM 1310 C CA . CYS A 1 173 ? -4.236 30.677 -15.928 1.00 31.02 173 CYS A CA 1
ATOM 1311 C C . CYS A 1 173 ? -5.745 30.801 -15.734 1.00 31.02 173 CYS A C 1
ATOM 1313 O O . CYS A 1 173 ? -6.388 29.982 -15.079 1.00 31.02 173 CYS A O 1
ATOM 1315 N N . ALA A 1 174 ? -6.293 31.881 -16.283 1.00 35.81 174 ALA A N 1
ATOM 1316 C CA . ALA A 1 174 ? -7.719 32.066 -16.440 1.00 35.81 174 ALA A CA 1
ATOM 1317 C C . ALA A 1 174 ? -8.272 31.076 -17.480 1.00 35.81 174 ALA A C 1
ATOM 1319 O O . ALA A 1 174 ? -7.668 30.844 -18.524 1.00 35.81 174 ALA A O 1
ATOM 1320 N N . SER A 1 175 ? -9.479 30.589 -17.200 1.00 36.72 175 SER A N 1
ATOM 1321 C CA . SER A 1 175 ? -10.387 29.833 -18.072 1.00 36.72 175 SER A CA 1
ATOM 1322 C C . SER A 1 175 ? -10.063 28.355 -18.365 1.00 36.72 175 SER A C 1
ATOM 1324 O O . SER A 1 175 ? -9.179 28.015 -19.136 1.00 36.72 175 SER A O 1
ATOM 1326 N N . GLN A 1 176 ? -10.906 27.513 -17.754 1.00 44.47 176 GLN A N 1
ATOM 1327 C CA . GLN A 1 176 ? -11.523 26.286 -18.277 1.00 44.47 176 GLN A CA 1
ATOM 1328 C C . GLN A 1 176 ? -10.617 25.147 -18.787 1.00 44.47 176 GLN A C 1
ATOM 1330 O O . GLN A 1 176 ? -10.055 25.197 -19.870 1.00 44.47 176 GLN A O 1
ATOM 1335 N N . PHE A 1 177 ? -10.666 24.041 -18.031 1.00 43.19 177 PHE A N 1
ATOM 1336 C CA . PHE A 1 177 ? -10.384 22.662 -18.453 1.00 43.19 177 PHE A CA 1
ATOM 1337 C C . PHE A 1 177 ? -8.957 22.338 -18.929 1.00 43.19 177 PHE A C 1
ATOM 1339 O O . PHE A 1 177 ? -8.679 22.283 -20.120 1.00 43.19 177 PHE A O 1
ATOM 1346 N N . CYS A 1 178 ? -8.109 21.908 -17.990 1.00 30.69 178 CYS A N 1
ATOM 1347 C CA . CYS A 1 178 ? -7.010 20.982 -18.283 1.00 30.69 178 CYS A CA 1
ATOM 1348 C C . CYS A 1 178 ? -7.074 19.785 -17.322 1.00 30.69 178 CYS A C 1
ATOM 1350 O O . CYS A 1 178 ? -6.428 19.759 -16.279 1.00 30.69 178 CYS A O 1
ATOM 1352 N N . ALA A 1 179 ? -7.882 18.787 -17.684 1.00 42.84 179 ALA A N 1
ATOM 1353 C CA . ALA A 1 179 ? -7.826 17.449 -17.114 1.00 42.84 179 ALA A CA 1
ATOM 1354 C C . ALA A 1 179 ? -6.747 16.644 -17.854 1.00 42.84 179 ALA A C 1
ATOM 1356 O O . ALA A 1 179 ? -6.960 16.206 -18.979 1.00 42.84 179 ALA A O 1
ATOM 1357 N N . SER A 1 180 ? -5.579 16.478 -17.234 1.00 30.12 180 SER A N 1
ATOM 1358 C CA . SER A 1 180 ? -4.629 15.401 -17.533 1.00 30.12 180 SER A CA 1
ATOM 1359 C C . SER A 1 180 ? -3.593 15.357 -16.410 1.00 30.12 180 SER A C 1
ATOM 1361 O O . SER A 1 180 ? -2.594 16.072 -16.450 1.00 30.12 180 SER A O 1
ATOM 1363 N N . THR A 1 181 ? -3.824 14.530 -15.391 1.00 32.16 181 THR A N 1
ATOM 1364 C CA . THR A 1 181 ? -2.875 14.316 -14.289 1.00 32.16 181 THR A CA 1
ATOM 1365 C C . THR A 1 181 ? -1.666 13.532 -14.803 1.00 32.16 181 THR A C 1
ATOM 1367 O O . THR A 1 181 ? -1.613 12.310 -14.729 1.00 32.16 181 THR A O 1
ATOM 1370 N N . LYS A 1 182 ? -0.696 14.243 -15.379 1.00 31.73 182 LYS A N 1
ATOM 1371 C CA . LYS A 1 182 ? 0.651 13.732 -15.635 1.00 31.73 182 LYS A CA 1
ATOM 1372 C C . LYS A 1 182 ? 1.505 14.037 -14.402 1.00 31.73 182 LYS A C 1
ATOM 1374 O O . LYS A 1 182 ? 1.761 15.203 -14.120 1.00 31.73 182 LYS A O 1
ATOM 1379 N N . LEU A 1 183 ? 1.924 13.000 -13.675 1.00 30.94 183 LEU A N 1
ATOM 1380 C CA . LEU A 1 183 ? 2.921 13.119 -12.608 1.00 30.94 183 LEU A CA 1
ATOM 1381 C C . LEU A 1 183 ? 4.294 13.427 -13.229 1.00 30.94 183 LEU A C 1
ATOM 1383 O O . LEU A 1 183 ? 4.850 12.597 -13.941 1.00 30.94 183 LEU A O 1
ATOM 1387 N N . TYR A 1 184 ? 4.820 14.623 -12.968 1.00 32.59 184 TYR A N 1
ATOM 1388 C CA . TYR A 1 184 ? 6.175 15.067 -13.316 1.00 32.59 184 TYR A CA 1
ATOM 1389 C C . TYR A 1 184 ? 6.811 15.728 -12.093 1.00 32.59 184 TYR A C 1
ATOM 1391 O O . TYR A 1 184 ? 6.127 16.469 -11.388 1.00 32.59 184 TYR A O 1
ATOM 1399 N N . LEU A 1 185 ? 8.114 15.505 -11.873 1.00 41.12 185 LEU A N 1
ATOM 1400 C CA . LEU A 1 185 ? 8.873 16.084 -10.757 1.00 41.12 185 LEU A CA 1
ATOM 1401 C C . LEU A 1 185 ? 10.186 16.747 -11.192 1.00 41.12 185 LEU A C 1
ATOM 1403 O O . LEU A 1 185 ? 10.853 16.215 -12.083 1.00 41.12 185 LEU A O 1
ATOM 1407 N N . PRO A 1 186 ? 10.571 17.892 -10.585 1.00 39.00 186 PRO A N 1
ATOM 1408 C CA . PRO A 1 186 ? 11.800 18.603 -10.904 1.00 39.00 186 PRO A CA 1
ATOM 1409 C C . PRO A 1 186 ? 12.990 18.178 -10.029 1.00 39.00 186 PRO A C 1
ATOM 1411 O O . PRO A 1 186 ? 12.859 17.737 -8.889 1.00 39.00 186 PRO A O 1
ATOM 1414 N N . ILE A 1 187 ? 14.170 18.381 -10.612 1.00 42.19 187 ILE A N 1
ATOM 1415 C CA . ILE A 1 187 ? 15.513 18.132 -10.084 1.00 42.19 187 ILE A CA 1
ATOM 1416 C C . ILE A 1 187 ? 15.851 19.166 -8.998 1.00 42.19 187 ILE A C 1
ATOM 1418 O O . ILE A 1 187 ? 15.746 20.365 -9.252 1.00 42.19 187 ILE A O 1
ATOM 1422 N N . THR A 1 188 ? 16.398 18.729 -7.859 1.00 37.66 188 THR A N 1
ATOM 1423 C CA . THR A 1 188 ? 17.311 19.570 -7.066 1.00 37.66 188 THR A CA 1
ATOM 1424 C C . THR A 1 188 ? 18.682 18.924 -6.966 1.00 37.66 188 THR A C 1
ATOM 1426 O O . THR A 1 188 ? 18.841 17.782 -6.543 1.00 37.66 188 THR A O 1
ATOM 1429 N N . ARG A 1 189 ? 19.652 19.713 -7.423 1.00 44.50 189 ARG A N 1
ATOM 1430 C CA . ARG A 1 189 ? 21.089 19.482 -7.488 1.00 44.50 189 ARG A CA 1
ATOM 1431 C C . ARG A 1 189 ? 21.659 19.389 -6.071 1.00 44.50 189 ARG A C 1
ATOM 1433 O O . ARG A 1 189 ? 21.389 20.260 -5.251 1.00 44.50 189 ARG A O 1
ATOM 1440 N N . SER A 1 190 ? 22.446 18.353 -5.816 1.00 34.81 190 SER A N 1
ATOM 1441 C CA . SER A 1 190 ? 23.343 18.275 -4.668 1.00 34.81 190 SER A CA 1
ATOM 1442 C C . SER A 1 190 ? 24.501 19.258 -4.862 1.00 34.81 190 SER A C 1
ATOM 1444 O O . SER A 1 190 ? 25.295 19.052 -5.781 1.00 34.81 190 SER A O 1
ATOM 1446 N N . GLU A 1 191 ? 24.527 20.327 -4.065 1.00 40.06 191 GLU A N 1
ATOM 1447 C CA . GLU A 1 191 ? 25.669 20.884 -3.303 1.00 40.06 191 GLU A CA 1
ATOM 1448 C C . GLU A 1 191 ? 25.250 22.179 -2.591 1.00 40.06 191 GLU A C 1
ATOM 1450 O O . GLU A 1 191 ? 24.668 23.066 -3.257 1.00 40.06 191 GLU A O 1
#